Protein AF-A0A3N5HA06-F1 (afdb_monomer_lite)

Structure (mmCIF, N/CA/C/O backbone):
data_AF-A0A3N5HA06-F1
#
_entry.id   AF-A0A3N5HA06-F1
#
loop_
_atom_site.group_PDB
_atom_site.id
_atom_site.type_symbol
_atom_site.label_atom_id
_atom_site.label_alt_id
_atom_site.label_comp_id
_atom_site.label_asym_id
_atom_site.label_entity_id
_atom_site.label_seq_id
_atom_site.pdbx_PDB_ins_code
_atom_site.Cartn_x
_atom_site.Cartn_y
_atom_site.Cartn_z
_atom_site.occupancy
_atom_site.B_iso_or_equiv
_atom_site.auth_seq_id
_atom_site.auth_comp_id
_atom_site.auth_asym_id
_atom_site.auth_atom_id
_atom_site.pdbx_PDB_model_num
ATOM 1 N N . MET A 1 1 ? -9.461 -11.682 -47.575 1.00 39.72 1 MET A N 1
ATOM 2 C CA . MET A 1 1 ? -9.266 -10.833 -46.381 1.00 39.72 1 MET A CA 1
ATOM 3 C C . MET A 1 1 ? -8.394 -9.666 -46.803 1.00 39.72 1 MET A C 1
ATOM 5 O O . MET A 1 1 ? -7.354 -9.910 -47.399 1.00 39.72 1 MET A O 1
ATOM 9 N N . ALA A 1 2 ? -8.867 -8.431 -46.637 1.00 36.78 2 ALA A N 1
ATOM 10 C CA . ALA A 1 2 ? -8.126 -7.245 -47.055 1.00 36.78 2 ALA A CA 1
ATOM 11 C C . ALA A 1 2 ? -6.920 -7.053 -46.127 1.00 36.78 2 ALA A C 1
ATOM 13 O O . ALA A 1 2 ? -7.086 -6.903 -44.920 1.00 36.78 2 ALA A O 1
ATOM 14 N N . ASN A 1 3 ? -5.719 -7.107 -46.700 1.00 41.69 3 ASN A N 1
ATOM 15 C CA . ASN A 1 3 ? -4.481 -6.780 -46.010 1.00 41.69 3 ASN A CA 1
ATOM 16 C C . ASN A 1 3 ? -4.502 -5.260 -45.786 1.00 41.69 3 ASN A C 1
ATOM 18 O O . ASN A 1 3 ? -4.383 -4.503 -46.750 1.00 41.69 3 ASN A O 1
ATOM 22 N N . ILE A 1 4 ? -4.740 -4.800 -44.555 1.00 43.03 4 ILE A N 1
ATOM 23 C CA . ILE A 1 4 ? -4.497 -3.398 -44.204 1.00 43.03 4 ILE A CA 1
ATOM 24 C C . ILE A 1 4 ? -2.985 -3.207 -44.327 1.00 43.03 4 ILE A C 1
ATOM 26 O O . ILE A 1 4 ? -2.221 -3.680 -43.491 1.00 43.03 4 ILE A O 1
ATOM 30 N N . ALA A 1 5 ? -2.545 -2.588 -45.422 1.00 48.50 5 ALA A N 1
ATOM 31 C CA . ALA A 1 5 ? -1.169 -2.148 -45.560 1.00 48.50 5 ALA A CA 1
ATOM 32 C C . ALA A 1 5 ? -0.959 -1.023 -44.541 1.00 48.50 5 ALA A C 1
ATOM 34 O O . ALA A 1 5 ? -1.513 0.066 -44.699 1.00 48.50 5 ALA A O 1
ATOM 35 N N . LEU A 1 6 ? -0.216 -1.303 -43.469 1.00 52.53 6 LEU A N 1
ATOM 36 C CA . LEU A 1 6 ? 0.306 -0.257 -42.599 1.00 52.53 6 LEU A CA 1
ATOM 37 C C . LEU A 1 6 ? 1.100 0.718 -43.477 1.00 52.53 6 LEU A C 1
ATOM 39 O O . LEU A 1 6 ? 2.063 0.336 -44.138 1.00 52.53 6 LEU A O 1
ATOM 43 N N . ILE A 1 7 ? 0.653 1.972 -43.531 1.00 52.91 7 ILE A N 1
ATOM 44 C CA . ILE A 1 7 ? 1.425 3.057 -44.134 1.00 52.91 7 ILE A CA 1
ATOM 45 C C . ILE A 1 7 ? 2.438 3.475 -43.069 1.00 52.91 7 ILE A C 1
ATOM 47 O O . ILE A 1 7 ? 2.111 4.214 -42.143 1.00 52.91 7 ILE A O 1
ATOM 51 N N . GLU A 1 8 ? 3.647 2.930 -43.155 1.00 57.78 8 GLU A N 1
ATOM 52 C CA . GLU A 1 8 ? 4.733 3.215 -42.220 1.00 57.78 8 GLU A CA 1
ATOM 53 C C . GLU A 1 8 ? 5.588 4.373 -42.751 1.00 57.78 8 GLU A C 1
ATOM 55 O O . GLU A 1 8 ? 6.048 4.343 -43.891 1.00 57.78 8 GLU A O 1
ATOM 60 N N . SER A 1 9 ? 5.824 5.387 -41.914 1.00 57.84 9 SER A N 1
ATOM 61 C CA . SER A 1 9 ? 6.782 6.470 -42.180 1.00 57.84 9 SER A CA 1
ATOM 62 C C . SER A 1 9 ? 7.991 6.315 -41.252 1.00 57.84 9 SER A C 1
ATOM 64 O O . SER A 1 9 ? 8.035 6.967 -40.204 1.00 57.84 9 SER A O 1
ATOM 66 N N . PRO A 1 10 ? 8.948 5.420 -41.563 1.00 74.75 10 PRO A N 1
ATOM 67 C CA . PRO A 1 10 ? 10.135 5.252 -40.742 1.00 74.75 10 PRO A CA 1
ATOM 68 C C . PRO A 1 10 ? 11.078 6.449 -40.899 1.00 74.75 10 PRO A C 1
ATOM 70 O O . PRO A 1 10 ? 11.369 6.897 -42.010 1.00 74.75 10 PRO A O 1
ATOM 73 N N . THR A 1 11 ? 11.590 6.952 -39.777 1.00 82.31 11 THR A N 1
ATOM 74 C CA . THR A 1 11 ? 12.611 8.010 -39.763 1.00 82.31 11 THR A CA 1
ATOM 75 C C . THR A 1 11 ? 13.960 7.391 -39.435 1.00 82.31 11 THR A C 1
ATOM 77 O O . THR A 1 11 ? 14.091 6.710 -38.415 1.00 82.31 11 THR A O 1
ATOM 80 N N . TYR A 1 12 ? 14.965 7.661 -40.269 1.00 83.38 12 TYR A N 1
ATOM 81 C CA . TYR A 1 12 ? 16.325 7.153 -40.100 1.00 83.38 12 TYR A CA 1
ATOM 82 C C . TYR A 1 12 ? 17.319 8.282 -39.843 1.00 83.38 12 TYR A C 1
ATOM 84 O O . TYR A 1 12 ? 17.225 9.354 -40.441 1.00 83.38 12 TYR A O 1
ATOM 92 N N . ILE A 1 13 ? 18.314 8.010 -39.004 1.00 84.19 13 ILE A N 1
ATOM 93 C CA . ILE A 1 13 ? 19.500 8.850 -38.834 1.00 84.19 13 ILE A CA 1
ATOM 94 C C . ILE A 1 13 ? 20.762 8.019 -39.071 1.00 84.19 13 ILE A C 1
ATOM 96 O O . ILE A 1 13 ? 20.787 6.825 -38.791 1.00 84.19 13 ILE A O 1
ATOM 100 N N . SER A 1 14 ? 21.817 8.654 -39.581 1.00 86.06 14 SER A N 1
ATOM 101 C CA . SER A 1 14 ? 23.128 8.022 -39.768 1.00 86.06 14 SER A CA 1
ATOM 102 C C . SER A 1 14 ? 24.082 8.463 -38.663 1.00 86.06 14 SER A C 1
ATOM 104 O O . SER A 1 14 ? 24.243 9.666 -38.431 1.00 86.06 14 SER A O 1
ATOM 106 N N . ARG A 1 15 ? 24.744 7.509 -38.002 1.00 85.31 15 ARG A N 1
A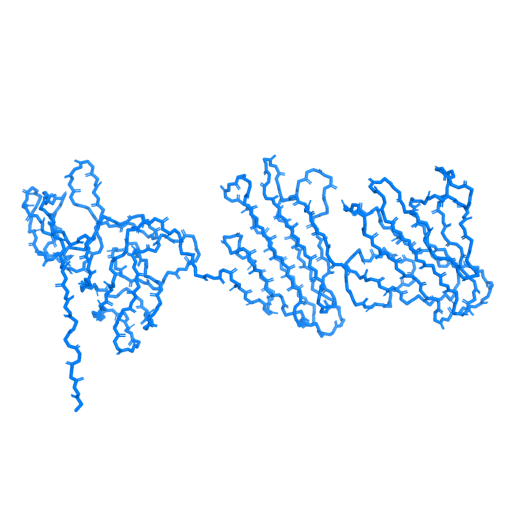TOM 107 C CA . ARG A 1 15 ? 25.773 7.763 -36.978 1.00 85.31 15 ARG A CA 1
ATOM 108 C C . ARG A 1 15 ? 26.922 6.754 -37.086 1.00 85.31 15 ARG A C 1
ATOM 110 O O . ARG A 1 15 ? 26.679 5.628 -37.496 1.00 85.31 15 ARG A O 1
ATOM 117 N N . PRO A 1 16 ? 28.167 7.134 -36.751 1.00 86.44 16 PRO A N 1
ATOM 118 C CA . PRO A 1 16 ? 29.298 6.206 -36.777 1.00 86.44 16 PRO A CA 1
ATOM 119 C C . PRO A 1 16 ? 29.140 5.099 -35.725 1.00 86.44 16 PRO A C 1
ATOM 121 O O . PRO A 1 16 ? 28.699 5.369 -34.607 1.00 86.44 16 PRO A O 1
ATOM 124 N N . ALA A 1 17 ? 29.521 3.869 -36.063 1.00 85.44 17 ALA A N 1
ATOM 125 C CA . ALA A 1 17 ? 29.574 2.750 -35.126 1.00 85.44 17 ALA A CA 1
ATOM 126 C C . ALA A 1 17 ? 30.714 2.924 -34.107 1.00 85.44 17 ALA A C 1
ATOM 128 O O . ALA A 1 17 ? 31.806 3.366 -34.460 1.00 85.44 17 ALA A O 1
ATOM 129 N N . GLY A 1 18 ? 30.468 2.576 -32.841 1.00 85.06 18 GLY A N 1
ATOM 130 C CA . GLY A 1 18 ? 31.482 2.598 -31.779 1.00 85.06 18 GLY A CA 1
ATOM 131 C C . GLY A 1 18 ? 32.370 1.350 -31.726 1.00 85.06 18 GLY A C 1
ATOM 132 O O . GLY A 1 18 ? 33.357 1.342 -30.999 1.00 85.06 18 GLY A O 1
ATOM 133 N N . SER A 1 19 ? 32.021 0.297 -32.467 1.00 87.19 19 SER A N 1
ATOM 134 C CA . SER A 1 19 ? 32.740 -0.981 -32.540 1.00 87.19 19 SER A CA 1
ATOM 135 C C . SER A 1 19 ? 32.277 -1.790 -33.765 1.00 87.19 19 SER A C 1
ATOM 137 O O . SER A 1 19 ? 31.503 -1.290 -34.581 1.00 87.19 19 SER A O 1
ATOM 139 N N . ASP A 1 20 ? 32.745 -3.035 -33.911 1.00 87.25 20 ASP A N 1
ATOM 140 C CA . ASP A 1 20 ? 32.186 -3.985 -34.882 1.00 87.25 20 ASP A CA 1
ATOM 141 C C . ASP A 1 20 ? 30.764 -4.411 -34.469 1.00 87.25 20 ASP A C 1
ATOM 143 O O . ASP A 1 20 ? 30.560 -5.070 -33.444 1.00 87.25 20 ASP A O 1
ATOM 147 N N . LEU A 1 21 ? 29.779 -4.023 -35.283 1.00 85.88 21 LEU A N 1
ATOM 148 C CA . LEU A 1 21 ? 28.358 -4.325 -35.104 1.00 85.88 21 LEU A CA 1
ATOM 149 C C . LEU A 1 21 ? 27.816 -5.227 -36.224 1.00 85.88 21 LEU A C 1
ATOM 151 O O . LEU A 1 21 ? 26.601 -5.376 -36.348 1.00 85.88 21 LEU A O 1
ATOM 155 N N . SER A 1 22 ? 28.685 -5.886 -37.000 1.00 84.62 22 SER A N 1
ATOM 156 C CA . SER A 1 22 ? 28.302 -6.776 -38.114 1.00 84.62 22 SER A CA 1
ATOM 157 C C . SER A 1 22 ? 27.318 -7.888 -37.724 1.00 84.62 22 SER A C 1
ATOM 159 O O . SER A 1 22 ? 26.572 -8.392 -38.557 1.00 84.62 22 SER A O 1
ATOM 161 N N . THR A 1 23 ? 27.275 -8.263 -36.443 1.00 86.81 23 THR A N 1
ATOM 162 C CA . THR A 1 23 ? 26.375 -9.297 -35.899 1.00 86.81 23 THR A CA 1
ATOM 163 C C . THR A 1 23 ? 25.168 -8.735 -35.139 1.00 86.81 23 THR A C 1
ATOM 165 O O . THR A 1 23 ? 24.433 -9.497 -34.506 1.00 86.81 23 THR A O 1
ATOM 168 N N . LYS A 1 24 ? 24.974 -7.409 -35.142 1.00 86.88 24 LYS A N 1
ATOM 169 C CA . LYS A 1 24 ? 24.018 -6.687 -34.280 1.00 86.88 24 LYS A CA 1
ATOM 170 C C . LYS A 1 24 ? 22.904 -5.981 -35.053 1.00 86.88 24 LYS A C 1
ATOM 172 O O . LYS A 1 24 ? 22.228 -5.111 -34.507 1.00 86.88 24 LYS A O 1
ATOM 177 N N . GLN A 1 25 ? 22.673 -6.370 -36.304 1.00 87.69 25 GLN A N 1
ATOM 178 C CA . GLN A 1 25 ? 21.529 -5.892 -37.075 1.00 87.69 25 GLN A CA 1
ATOM 179 C C . GLN A 1 25 ? 20.214 -6.230 -36.348 1.00 87.69 25 GLN A C 1
ATOM 181 O O . GLN A 1 25 ? 20.031 -7.359 -35.888 1.00 87.69 25 GLN A O 1
ATOM 186 N N . TYR A 1 26 ? 19.294 -5.265 -36.261 1.00 88.62 26 TYR A N 1
ATOM 187 C CA . TYR A 1 26 ? 18.013 -5.350 -35.541 1.00 88.62 26 TYR A CA 1
ATOM 188 C C . TYR A 1 26 ? 18.111 -5.398 -34.008 1.00 88.62 26 TYR A C 1
ATOM 190 O O . TYR A 1 26 ? 17.183 -5.853 -33.336 1.00 88.62 26 TYR A O 1
ATOM 198 N N . PHE A 1 27 ? 19.217 -4.916 -33.443 1.00 89.69 27 PHE A N 1
ATOM 199 C CA . PHE A 1 27 ? 19.359 -4.705 -32.004 1.00 89.69 27 PHE A CA 1
ATOM 200 C C . PHE A 1 27 ? 19.088 -3.238 -31.650 1.00 89.69 27 PHE A C 1
ATOM 202 O O . PHE A 1 27 ? 19.241 -2.330 -32.475 1.00 89.69 27 PHE A O 1
ATOM 209 N N . PHE A 1 28 ? 18.697 -3.011 -30.401 1.00 89.69 28 PHE A N 1
ATOM 210 C CA . PHE A 1 28 ? 18.568 -1.690 -29.812 1.00 89.69 28 PHE A CA 1
ATOM 211 C C . PHE A 1 28 ? 19.940 -1.068 -29.561 1.00 89.69 28 PHE A C 1
ATOM 213 O O . PHE A 1 28 ? 20.832 -1.693 -28.979 1.00 89.69 28 PHE A O 1
ATOM 220 N N . MET A 1 29 ? 20.080 0.183 -29.989 1.00 88.56 29 MET A N 1
ATOM 221 C CA . MET A 1 29 ? 21.306 0.958 -29.844 1.00 88.56 29 MET A CA 1
ATOM 222 C C . MET A 1 29 ? 21.084 2.169 -28.947 1.00 88.56 29 MET A C 1
ATOM 224 O O . MET A 1 29 ? 20.008 2.774 -28.934 1.00 88.56 29 MET A O 1
ATOM 228 N N . ASP A 1 30 ? 22.143 2.557 -28.255 1.00 89.00 30 ASP A N 1
ATOM 229 C CA . ASP A 1 30 ? 22.293 3.846 -27.599 1.00 89.00 30 ASP A CA 1
ATOM 230 C C . ASP A 1 30 ? 23.320 4.707 -28.361 1.00 89.00 30 ASP A C 1
ATOM 232 O O . ASP A 1 30 ? 24.025 4.234 -29.261 1.00 89.00 30 ASP A O 1
ATOM 236 N N . ILE A 1 31 ? 23.379 5.998 -28.039 1.00 86.69 31 ILE A N 1
ATOM 237 C CA . ILE A 1 31 ? 24.363 6.934 -28.581 1.00 86.69 31 ILE A CA 1
ATOM 238 C C . ILE A 1 31 ? 25.265 7.403 -27.442 1.00 86.69 31 ILE A C 1
ATOM 240 O O . ILE A 1 31 ? 24.931 8.318 -26.691 1.00 86.69 31 ILE A O 1
ATOM 244 N N . THR A 1 32 ? 26.458 6.819 -27.354 1.00 84.69 32 THR A N 1
ATOM 245 C CA . THR A 1 32 ? 27.487 7.216 -26.385 1.00 84.69 32 THR A CA 1
ATOM 246 C C . THR A 1 32 ? 28.602 7.976 -27.095 1.00 84.69 32 THR A C 1
ATOM 248 O O . THR A 1 32 ? 29.138 7.516 -28.102 1.00 84.69 32 THR A O 1
ATOM 251 N N . SER A 1 33 ? 28.956 9.165 -26.599 1.00 84.12 33 SER A N 1
ATOM 252 C CA . SER A 1 33 ? 30.012 10.010 -27.192 1.00 84.12 33 SER A CA 1
ATOM 253 C C . SER A 1 33 ? 29.832 10.272 -28.699 1.00 84.12 33 SER A C 1
ATOM 255 O O . SER A 1 33 ? 30.800 10.450 -29.434 1.00 84.12 33 SER A O 1
ATOM 257 N N . GLY A 1 34 ? 28.582 10.286 -29.175 1.00 81.81 34 GLY A N 1
ATOM 258 C CA . GLY A 1 34 ? 28.240 10.519 -30.579 1.00 81.81 34 GLY A CA 1
ATOM 259 C C . GLY A 1 34 ? 28.363 9.305 -31.511 1.00 81.81 34 GLY A C 1
ATOM 260 O O . GLY A 1 34 ? 28.099 9.475 -32.705 1.00 81.81 34 GLY A O 1
ATOM 261 N N . LYS A 1 35 ? 28.710 8.118 -30.990 1.00 87.44 35 LYS A N 1
ATOM 262 C CA . LYS A 1 35 ? 28.792 6.846 -31.728 1.00 87.44 35 LYS A CA 1
ATOM 263 C C . LYS A 1 35 ? 27.688 5.869 -31.300 1.00 87.44 35 LYS A C 1
ATOM 265 O O . LYS A 1 35 ? 27.169 5.980 -30.191 1.00 87.44 35 LYS A O 1
ATOM 270 N N . LEU A 1 36 ? 27.340 4.924 -32.174 1.00 86.38 36 LEU A N 1
ATOM 271 C CA . LEU A 1 36 ? 26.376 3.856 -31.893 1.00 86.38 36 LEU A CA 1
ATOM 272 C C . LEU A 1 36 ? 27.005 2.785 -30.997 1.00 86.38 36 LEU A C 1
ATOM 274 O O . LEU A 1 36 ? 28.061 2.240 -31.325 1.00 86.38 36 LEU A O 1
ATOM 278 N N . THR A 1 37 ? 26.336 2.468 -29.895 1.00 89.81 37 THR A N 1
ATOM 279 C CA . THR A 1 37 ? 26.710 1.420 -28.937 1.00 89.81 37 THR A CA 1
ATOM 280 C C . THR A 1 37 ? 25.491 0.555 -28.618 1.00 89.81 37 THR A C 1
ATOM 282 O O . THR A 1 37 ? 24.359 0.963 -28.861 1.00 89.81 37 THR A O 1
ATOM 285 N N . LEU A 1 38 ? 25.690 -0.661 -28.100 1.00 87.56 38 LEU A N 1
ATOM 286 C CA . LEU A 1 38 ? 24.565 -1.505 -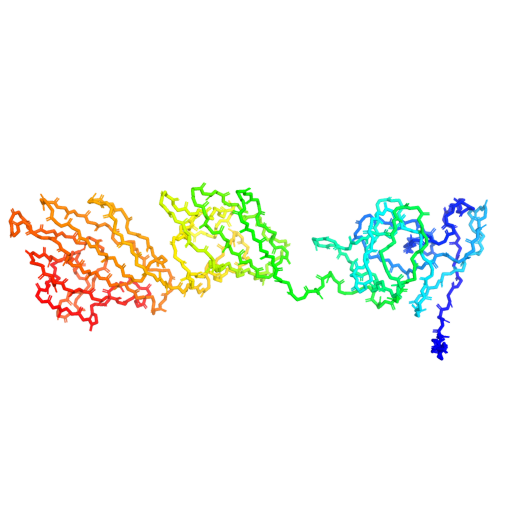27.682 1.00 87.56 38 LEU A CA 1
ATOM 287 C C . LEU A 1 38 ? 23.842 -0.879 -26.487 1.00 87.56 38 LEU A C 1
ATOM 289 O O . LEU A 1 38 ? 24.487 -0.424 -25.542 1.00 87.56 38 LEU A O 1
ATOM 293 N N . ALA A 1 39 ? 22.510 -0.902 -26.520 1.00 86.62 39 ALA A N 1
ATOM 294 C CA . ALA A 1 39 ? 21.708 -0.499 -25.374 1.00 86.62 39 ALA A CA 1
ATOM 295 C C . ALA A 1 39 ? 21.884 -1.475 -24.200 1.00 86.62 39 ALA A C 1
ATOM 297 O O . ALA A 1 39 ? 22.005 -2.687 -24.394 1.00 86.62 39 ALA A O 1
ATOM 298 N N . GLY A 1 40 ? 21.877 -0.937 -22.980 1.00 82.69 40 GLY A N 1
ATOM 299 C CA . GLY A 1 40 ? 21.893 -1.727 -21.754 1.00 82.69 40 GLY A CA 1
ATOM 300 C C . GLY A 1 40 ? 20.509 -2.266 -21.391 1.00 82.69 40 GLY A C 1
ATOM 301 O O . GLY A 1 40 ? 19.494 -1.905 -21.988 1.00 82.69 40 GLY A O 1
ATOM 302 N N . SER A 1 41 ? 20.454 -3.112 -20.362 1.00 81.81 41 SER A N 1
ATOM 303 C CA . SER A 1 41 ? 19.189 -3.667 -19.870 1.00 81.81 41 SER A CA 1
ATOM 304 C C . SER A 1 41 ? 18.287 -2.570 -19.310 1.00 81.81 41 SER A C 1
ATOM 306 O O . SER A 1 41 ? 18.665 -1.878 -18.368 1.00 81.81 41 SER A O 1
ATOM 308 N N . GLY A 1 42 ? 17.086 -2.435 -19.869 1.00 73.75 42 GLY A N 1
ATOM 309 C CA . GLY A 1 42 ? 16.058 -1.503 -19.413 1.00 73.75 42 GLY A CA 1
ATOM 310 C C . GLY A 1 42 ? 16.447 -0.027 -19.491 1.00 73.75 42 GLY A C 1
ATOM 311 O O . GLY A 1 42 ? 15.779 0.781 -18.851 1.00 73.75 42 GLY A O 1
ATOM 312 N N . THR A 1 43 ? 17.506 0.333 -20.226 1.00 81.94 43 THR A N 1
ATOM 313 C CA . THR A 1 43 ? 17.972 1.719 -20.379 1.00 81.94 43 THR A CA 1
ATOM 314 C C . THR A 1 43 ? 17.184 2.460 -21.455 1.00 81.94 43 THR A C 1
ATOM 316 O O . THR A 1 43 ? 16.410 1.875 -22.211 1.00 81.94 43 THR A O 1
ATOM 319 N N . ARG A 1 44 ? 17.403 3.775 -21.562 1.00 79.06 44 ARG A N 1
ATOM 320 C CA . ARG A 1 44 ? 16.945 4.523 -22.738 1.00 79.06 44 ARG A CA 1
ATOM 321 C C . ARG A 1 44 ? 17.616 3.964 -23.993 1.00 79.06 44 ARG A C 1
ATOM 323 O O . ARG A 1 44 ? 18.760 3.516 -23.946 1.00 79.06 44 ARG A O 1
ATOM 330 N N . VAL A 1 45 ? 16.877 3.999 -25.094 1.00 84.88 45 VAL A N 1
ATOM 331 C CA . VAL A 1 45 ? 17.298 3.486 -26.397 1.00 84.88 45 VAL A CA 1
ATOM 332 C C . VAL A 1 45 ? 17.143 4.608 -27.408 1.00 84.88 45 VAL A C 1
ATOM 334 O O . VAL A 1 45 ? 16.096 5.247 -27.474 1.00 84.88 45 VAL A O 1
ATOM 337 N N . ALA A 1 46 ? 18.181 4.846 -28.204 1.00 84.25 46 ALA A N 1
ATOM 338 C CA . ALA A 1 46 ? 18.157 5.863 -29.247 1.00 84.25 46 ALA A CA 1
ATOM 339 C C . ALA A 1 46 ? 17.410 5.387 -30.504 1.00 84.25 46 ALA A C 1
ATOM 341 O O . ALA A 1 46 ? 16.816 6.201 -31.207 1.00 84.25 46 ALA A O 1
ATOM 342 N N . GLY A 1 47 ? 17.437 4.083 -30.794 1.00 86.00 47 GLY A N 1
ATOM 343 C CA . GLY A 1 47 ? 16.721 3.482 -31.918 1.00 86.00 47 GLY A CA 1
ATOM 344 C C . GLY A 1 47 ? 17.144 2.041 -32.206 1.00 86.00 47 GLY A C 1
ATOM 345 O O . GLY A 1 47 ? 17.784 1.389 -31.379 1.00 86.00 47 GLY A O 1
ATOM 346 N N . VAL A 1 48 ? 16.806 1.553 -33.400 1.00 89.31 48 VAL A N 1
ATOM 347 C CA . VAL A 1 48 ? 17.116 0.190 -33.870 1.00 89.31 48 VAL A CA 1
ATOM 348 C C . VAL A 1 48 ? 18.089 0.232 -35.044 1.00 89.31 48 VAL A C 1
ATOM 350 O O . VAL A 1 48 ? 17.873 0.979 -36.000 1.00 89.31 48 VAL A O 1
ATOM 353 N N . LEU A 1 49 ? 19.152 -0.575 -34.989 1.00 89.12 49 LEU A N 1
ATOM 354 C CA . LEU A 1 49 ? 20.133 -0.673 -36.073 1.00 89.12 49 LEU A CA 1
ATOM 355 C C . LEU A 1 49 ? 19.556 -1.436 -37.272 1.00 89.12 49 LEU A C 1
ATOM 357 O O . LEU A 1 49 ? 19.070 -2.557 -37.119 1.00 89.12 49 LEU A O 1
ATOM 361 N N . CYS A 1 50 ? 19.624 -0.842 -38.462 1.00 85.88 50 CYS A N 1
ATOM 362 C CA . CYS A 1 50 ? 19.075 -1.423 -39.693 1.00 85.88 50 CYS A CA 1
ATOM 363 C C . CYS A 1 50 ? 20.132 -2.087 -40.586 1.00 85.88 50 CYS A C 1
ATOM 365 O O . CYS A 1 50 ? 19.781 -2.926 -41.417 1.00 85.88 50 CYS A O 1
ATOM 367 N N . ASP A 1 51 ? 21.404 -1.742 -40.414 1.00 86.81 51 ASP A N 1
ATOM 368 C CA . ASP A 1 51 ? 22.542 -2.227 -41.194 1.00 86.81 51 ASP A CA 1
ATOM 369 C C . ASP A 1 51 ? 23.568 -2.986 -40.330 1.00 86.81 51 ASP A C 1
ATOM 371 O O . ASP A 1 51 ? 23.327 -3.293 -39.161 1.00 86.81 51 ASP A O 1
ATOM 375 N N . ASP A 1 52 ? 24.691 -3.357 -40.942 1.00 86.88 52 ASP A N 1
ATOM 376 C CA . ASP A 1 52 ? 25.737 -4.222 -40.398 1.00 86.88 52 ASP A CA 1
ATOM 377 C C . ASP A 1 52 ? 27.142 -3.577 -40.491 1.00 86.88 52 ASP A C 1
ATOM 379 O O . ASP A 1 52 ? 28.039 -4.093 -41.167 1.00 86.88 52 ASP A O 1
ATOM 383 N N . PRO A 1 53 ? 27.395 -2.439 -39.810 1.00 85.88 53 PRO A N 1
ATOM 384 C CA . PRO A 1 53 ? 28.700 -1.793 -39.852 1.00 85.88 53 PRO A CA 1
ATOM 385 C C . PRO A 1 53 ? 29.772 -2.688 -39.209 1.00 85.88 53 PRO A C 1
ATOM 387 O O . PRO A 1 53 ? 29.833 -2.865 -37.994 1.00 85.88 53 PRO A O 1
ATOM 390 N N . ALA A 1 54 ? 30.646 -3.239 -40.053 1.00 85.00 54 ALA A N 1
ATOM 391 C CA . ALA A 1 54 ? 31.645 -4.245 -39.677 1.00 85.00 54 ALA A CA 1
ATOM 392 C C . ALA A 1 54 ? 32.933 -3.692 -39.027 1.00 85.00 54 ALA A C 1
ATOM 394 O O . ALA A 1 54 ? 33.940 -4.393 -38.957 1.00 85.00 54 ALA A O 1
ATOM 395 N N . ALA A 1 55 ? 32.954 -2.416 -38.631 1.00 82.06 55 ALA A N 1
ATOM 396 C CA . ALA A 1 55 ? 34.085 -1.783 -37.952 1.00 82.06 55 ALA A CA 1
ATOM 397 C C . ALA A 1 55 ? 33.664 -0.461 -37.293 1.00 82.06 55 ALA A C 1
ATOM 399 O O . ALA A 1 55 ? 32.677 0.153 -37.704 1.00 82.06 55 ALA A O 1
ATOM 400 N N . GLU A 1 56 ? 34.469 0.008 -36.337 1.00 82.88 56 GLU A N 1
ATOM 401 C CA . GLU A 1 56 ? 34.346 1.354 -35.770 1.00 82.88 56 GLU A CA 1
ATOM 402 C C . GLU A 1 56 ? 34.390 2.432 -36.872 1.00 82.88 56 GLU A C 1
ATOM 404 O O . GLU A 1 56 ? 35.023 2.259 -37.917 1.00 82.88 56 GLU A O 1
ATOM 409 N N . ASP A 1 57 ? 33.678 3.537 -36.648 1.00 84.38 57 ASP A N 1
ATOM 410 C CA . ASP A 1 57 ? 33.580 4.709 -37.531 1.00 84.38 57 ASP A CA 1
ATOM 411 C C . ASP A 1 57 ? 32.941 4.460 -38.906 1.00 84.38 57 ASP A C 1
ATOM 413 O O . ASP A 1 57 ? 32.766 5.392 -39.697 1.00 84.38 57 ASP A O 1
ATOM 417 N N . ARG A 1 58 ? 32.487 3.232 -39.180 1.00 82.94 58 ARG A N 1
ATOM 418 C CA . ARG A 1 58 ? 31.579 2.962 -40.299 1.00 82.94 58 ARG A CA 1
ATOM 419 C C . ARG A 1 58 ? 30.227 3.635 -40.031 1.00 82.94 58 ARG A C 1
ATOM 421 O O . ARG A 1 58 ? 29.753 3.599 -38.894 1.00 82.94 58 ARG A O 1
ATOM 428 N N . PRO A 1 59 ? 29.585 4.237 -41.047 1.00 83.06 59 PRO A N 1
ATOM 429 C CA . PRO A 1 59 ? 28.232 4.751 -40.889 1.00 83.06 59 PRO A CA 1
ATOM 430 C C . PRO A 1 59 ? 27.275 3.588 -40.602 1.00 83.06 59 PRO A C 1
ATOM 432 O O . PRO A 1 59 ? 27.295 2.598 -41.326 1.00 83.06 59 PRO A O 1
ATOM 435 N N . GLY A 1 60 ? 26.482 3.727 -39.540 1.00 84.50 60 GLY A N 1
ATOM 436 C CA . GLY A 1 60 ? 25.365 2.859 -39.191 1.00 84.50 60 GLY A CA 1
ATOM 437 C C . GLY A 1 60 ? 24.035 3.605 -39.324 1.00 84.50 60 GLY A C 1
ATOM 438 O O . GLY A 1 60 ? 23.922 4.775 -38.931 1.00 84.50 60 GLY A O 1
ATOM 439 N N . GLN A 1 61 ? 23.027 2.936 -39.871 1.00 86.38 61 GLN A N 1
ATOM 440 C CA . GLN A 1 61 ? 21.678 3.450 -40.064 1.00 86.38 61 GLN A CA 1
ATOM 441 C C . GLN A 1 61 ? 20.791 3.074 -38.875 1.00 86.38 61 GLN A C 1
ATOM 443 O O . GLN A 1 61 ? 20.477 1.906 -38.642 1.00 86.38 61 GLN A O 1
ATOM 448 N N . LEU A 1 62 ? 20.338 4.089 -38.143 1.00 87.12 62 LEU A N 1
ATOM 449 C CA . LEU A 1 62 ? 19.494 3.944 -36.964 1.00 87.12 62 LEU A CA 1
ATOM 450 C C . LEU A 1 62 ? 18.060 4.387 -37.272 1.00 87.12 62 LEU A C 1
ATOM 452 O O . LEU A 1 62 ? 17.835 5.539 -37.644 1.00 87.12 62 LEU A O 1
ATOM 456 N N . GLN A 1 63 ? 17.087 3.497 -37.086 1.00 87.00 63 GLN A N 1
ATOM 457 C CA . GLN A 1 63 ? 15.664 3.835 -37.142 1.00 87.00 63 GLN A CA 1
ATOM 458 C C . GLN A 1 63 ? 15.204 4.389 -35.792 1.00 87.00 63 GLN A C 1
ATOM 460 O O . GLN A 1 63 ? 15.359 3.726 -34.768 1.00 87.00 63 GLN A O 1
ATOM 465 N N . ILE A 1 64 ? 14.620 5.589 -35.799 1.00 83.31 64 ILE A N 1
ATOM 466 C CA . ILE A 1 64 ? 14.227 6.325 -34.583 1.00 83.31 64 ILE A CA 1
ATOM 467 C C . ILE A 1 64 ? 12.714 6.539 -34.449 1.00 83.31 64 ILE A C 1
ATOM 469 O O . ILE A 1 64 ? 12.247 7.009 -33.417 1.00 83.31 64 ILE A O 1
ATOM 473 N N . ALA A 1 65 ? 11.939 6.227 -35.490 1.00 80.56 65 ALA A N 1
ATOM 474 C CA . ALA A 1 65 ? 10.483 6.340 -35.476 1.00 80.56 65 ALA A CA 1
ATOM 475 C C . ALA A 1 65 ? 9.833 5.320 -36.420 1.00 80.56 65 ALA A C 1
ATOM 477 O O . ALA A 1 65 ? 10.474 4.813 -37.347 1.00 80.56 65 ALA A O 1
ATOM 478 N N . GLY A 1 66 ? 8.544 5.062 -36.198 1.00 81.88 66 GLY A N 1
ATOM 479 C CA . GLY A 1 66 ? 7.759 4.095 -36.964 1.00 81.88 66 GLY A CA 1
ATOM 480 C C . GLY A 1 66 ? 7.875 2.676 -36.409 1.00 81.88 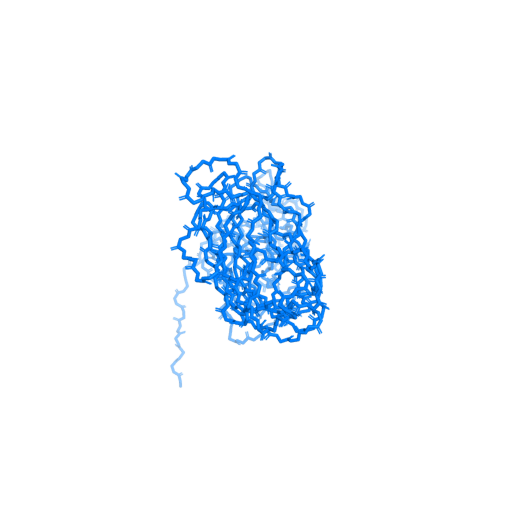66 GLY A C 1
ATOM 481 O O . GLY A 1 66 ? 8.318 2.473 -35.281 1.00 81.88 66 GLY A O 1
ATOM 482 N N . VAL A 1 67 ? 7.450 1.690 -37.195 1.00 85.19 67 VAL A N 1
ATOM 483 C CA . VAL A 1 67 ? 7.541 0.276 -36.820 1.00 85.19 67 VAL A CA 1
ATOM 484 C C . VAL A 1 67 ? 8.919 -0.246 -37.216 1.00 85.19 67 VAL A C 1
ATOM 486 O O . VAL A 1 67 ? 9.307 -0.179 -38.379 1.00 85.19 67 VAL A O 1
ATOM 489 N N . ALA A 1 68 ? 9.686 -0.720 -36.240 1.00 86.69 68 ALA A N 1
ATOM 490 C CA . ALA A 1 68 ? 11.012 -1.283 -36.438 1.00 86.69 68 ALA A CA 1
ATOM 491 C C . ALA A 1 68 ? 10.990 -2.800 -36.249 1.00 86.69 68 ALA A C 1
ATOM 493 O O . ALA A 1 68 ? 10.269 -3.336 -35.403 1.00 86.69 68 ALA A O 1
ATOM 494 N N . LYS A 1 69 ? 11.821 -3.494 -37.026 1.00 88.31 69 LYS A N 1
ATOM 495 C CA . LYS A 1 69 ? 12.079 -4.923 -36.857 1.00 88.31 69 LYS A CA 1
ATOM 496 C C . LYS A 1 69 ? 13.177 -5.101 -35.813 1.00 88.31 69 LYS A C 1
ATOM 498 O O . LYS A 1 69 ? 14.274 -4.590 -36.007 1.00 88.31 69 LYS A O 1
ATOM 503 N N . VAL A 1 70 ? 12.896 -5.828 -34.735 1.00 89.25 70 VAL A N 1
ATOM 504 C CA . VAL A 1 70 ? 13.843 -6.061 -33.633 1.00 89.25 70 VAL A CA 1
ATOM 505 C C . VAL A 1 70 ? 13.991 -7.545 -33.335 1.00 89.25 70 VAL A C 1
ATOM 507 O O . VAL A 1 70 ? 13.038 -8.311 -33.483 1.00 89.25 70 VAL A O 1
ATOM 510 N N . LEU A 1 71 ? 15.184 -7.964 -32.916 1.00 91.38 71 LEU A N 1
ATOM 511 C CA . LEU A 1 71 ? 15.422 -9.333 -32.466 1.00 91.38 71 LEU A CA 1
ATOM 512 C C . LEU A 1 71 ? 14.937 -9.506 -31.023 1.00 91.38 71 LEU A C 1
ATOM 514 O O . LEU A 1 71 ? 15.373 -8.773 -30.136 1.00 91.38 71 LEU A O 1
ATOM 518 N N . ALA A 1 72 ? 14.080 -10.492 -30.772 1.00 88.56 72 ALA A N 1
ATOM 519 C CA . ALA A 1 72 ? 13.590 -10.804 -29.438 1.00 88.56 72 ALA A CA 1
ATOM 520 C C . ALA A 1 72 ? 14.650 -11.561 -28.610 1.00 88.56 72 ALA A C 1
ATOM 522 O O . ALA A 1 72 ? 15.219 -12.562 -29.046 1.00 88.56 72 ALA A O 1
ATOM 523 N N . GLY A 1 73 ? 14.932 -11.081 -27.401 1.00 86.75 73 GLY A N 1
ATOM 524 C CA . GLY A 1 73 ? 15.729 -11.747 -26.369 1.00 86.75 73 GLY A CA 1
ATOM 525 C C . GLY A 1 73 ? 14.895 -12.648 -25.456 1.00 86.75 73 GLY A C 1
ATOM 526 O O . GLY A 1 73 ? 15.429 -13.584 -24.864 1.00 86.75 73 GLY A O 1
ATOM 527 N N . GLY A 1 74 ? 13.578 -12.444 -25.411 1.00 85.19 74 GLY A N 1
ATOM 528 C CA . GLY A 1 74 ? 12.622 -13.221 -24.620 1.00 85.19 74 GLY A CA 1
ATOM 529 C C . GLY A 1 74 ? 11.253 -13.287 -25.293 1.00 85.19 74 GLY A C 1
ATOM 530 O O . GLY A 1 74 ? 11.093 -12.832 -26.422 1.00 85.19 74 GLY A O 1
ATOM 531 N N . THR A 1 75 ? 10.262 -13.852 -24.606 1.00 82.00 75 THR A N 1
ATOM 532 C CA . THR A 1 75 ? 8.887 -13.917 -25.119 1.00 82.00 75 THR A CA 1
ATOM 533 C C . THR A 1 75 ? 8.225 -12.539 -25.066 1.00 82.00 75 THR A C 1
ATOM 535 O O . THR A 1 75 ? 8.204 -11.909 -24.010 1.00 82.00 75 THR A O 1
ATOM 538 N N . ILE A 1 76 ? 7.657 -12.083 -26.185 1.00 80.75 76 ILE A N 1
ATOM 539 C CA . ILE A 1 76 ? 6.940 -10.803 -26.295 1.00 80.75 76 ILE A CA 1
ATOM 540 C C . ILE A 1 76 ? 5.557 -11.063 -26.889 1.00 80.75 76 ILE A C 1
ATOM 542 O O . ILE A 1 76 ? 5.435 -11.624 -27.977 1.00 80.75 76 ILE A O 1
ATOM 546 N N . THR A 1 77 ? 4.499 -10.643 -26.202 1.00 81.50 77 THR A N 1
ATOM 547 C CA . THR A 1 77 ? 3.125 -10.745 -26.712 1.00 81.50 77 THR A CA 1
ATOM 548 C C . THR A 1 77 ? 2.739 -9.505 -27.517 1.00 81.50 77 THR A C 1
ATOM 550 O O . THR A 1 77 ? 3.248 -8.408 -27.280 1.00 81.50 77 THR A O 1
ATOM 553 N N . SER A 1 78 ? 1.809 -9.658 -28.461 1.00 76.94 78 SER A N 1
ATOM 554 C CA . SER A 1 78 ? 1.206 -8.522 -29.169 1.00 76.94 78 SER A CA 1
ATOM 555 C C . SER A 1 78 ? 0.628 -7.502 -28.177 1.00 76.94 78 SER A C 1
ATOM 557 O O . SER A 1 78 ? 0.007 -7.884 -27.185 1.00 76.94 78 SER A O 1
ATOM 559 N N . GLY A 1 79 ? 0.868 -6.213 -28.412 1.00 74.06 79 GLY A N 1
ATOM 560 C CA . GLY A 1 79 ? 0.453 -5.113 -27.539 1.00 74.06 79 GLY A CA 1
ATOM 561 C C . GLY A 1 79 ? 1.319 -4.888 -26.293 1.00 74.06 79 GLY A C 1
ATOM 562 O O . GLY A 1 79 ? 1.109 -3.892 -25.605 1.00 74.06 79 GLY A O 1
ATOM 563 N N . ALA A 1 80 ? 2.298 -5.752 -25.993 1.00 76.19 80 ALA A N 1
ATOM 564 C CA . ALA A 1 80 ? 3.180 -5.554 -24.843 1.00 76.19 80 ALA A CA 1
ATOM 565 C C . ALA A 1 80 ? 4.139 -4.372 -25.051 1.00 76.19 80 ALA A C 1
ATOM 567 O O . ALA A 1 80 ? 4.637 -4.147 -26.160 1.00 76.19 80 ALA A O 1
ATOM 568 N N . GLY A 1 81 ? 4.441 -3.661 -23.961 1.00 82.50 81 GLY A N 1
ATOM 569 C CA . GLY A 1 81 ? 5.560 -2.725 -23.916 1.00 82.50 81 GLY A CA 1
ATOM 570 C C . GLY A 1 81 ? 6.882 -3.474 -24.082 1.00 82.50 81 GLY A C 1
ATOM 571 O O . GLY A 1 81 ? 7.055 -4.565 -23.540 1.00 82.50 81 GLY A O 1
ATOM 572 N N . VAL A 1 82 ? 7.808 -2.902 -24.844 1.00 84.88 82 VAL A N 1
ATOM 573 C CA . VAL A 1 82 ? 9.094 -3.522 -25.185 1.00 84.88 82 VAL A CA 1
ATOM 574 C C . VAL A 1 82 ? 10.239 -2.731 -24.564 1.00 84.88 82 VAL A C 1
ATOM 576 O O . VAL A 1 82 ? 10.277 -1.507 -24.680 1.00 84.88 82 VAL A O 1
ATOM 579 N N . ALA A 1 83 ? 11.179 -3.434 -23.937 1.00 87.69 83 ALA A N 1
ATOM 580 C CA . ALA A 1 83 ? 12.421 -2.895 -23.388 1.00 87.69 83 ALA A CA 1
ATOM 581 C C . ALA A 1 83 ? 13.646 -3.594 -24.008 1.00 87.69 83 ALA A C 1
ATOM 583 O O . ALA A 1 83 ? 13.512 -4.629 -24.667 1.00 87.69 83 ALA A O 1
ATOM 584 N N . SER A 1 84 ? 14.841 -3.034 -23.801 1.00 90.06 84 SER A N 1
ATOM 585 C CA . SER A 1 84 ? 16.113 -3.681 -24.147 1.00 90.06 84 SER A CA 1
ATOM 586 C C . SER A 1 84 ? 16.597 -4.615 -23.033 1.00 90.06 84 SER A C 1
ATOM 588 O O . SER A 1 84 ? 16.446 -4.309 -21.852 1.00 90.06 84 SER A O 1
ATOM 590 N N . ASP A 1 85 ? 17.214 -5.741 -23.390 1.00 86.69 85 ASP A N 1
ATOM 591 C CA . ASP A 1 85 ? 17.992 -6.577 -22.468 1.00 86.69 85 ASP A CA 1
ATOM 592 C C . ASP A 1 85 ? 19.479 -6.167 -22.434 1.00 86.69 85 ASP A C 1
ATOM 594 O O . ASP A 1 85 ? 19.910 -5.252 -23.135 1.00 86.69 85 ASP A O 1
ATOM 598 N N . ALA A 1 86 ? 20.290 -6.853 -21.621 1.00 83.75 86 ALA A N 1
ATOM 599 C CA . ALA A 1 86 ? 21.727 -6.576 -21.494 1.00 83.75 86 ALA A CA 1
ATOM 600 C C . ALA A 1 86 ? 22.538 -6.813 -22.785 1.00 83.75 86 ALA A C 1
ATOM 602 O O . ALA A 1 86 ? 23.693 -6.397 -22.868 1.00 83.75 8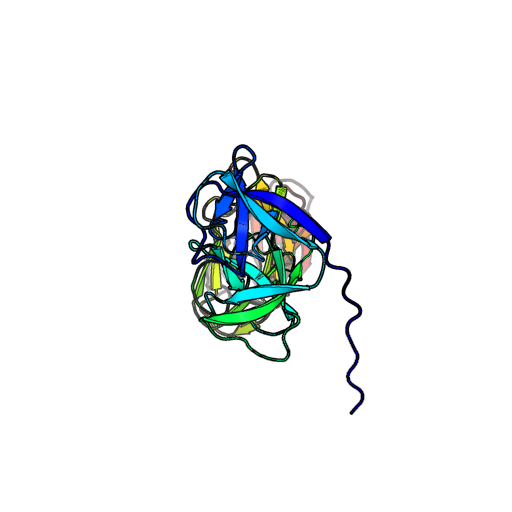6 ALA A O 1
ATOM 603 N N . ALA A 1 87 ? 21.964 -7.499 -23.774 1.00 84.38 87 ALA A N 1
ATOM 604 C CA . ALA A 1 87 ? 22.574 -7.738 -25.073 1.00 84.38 87 ALA A CA 1
ATOM 605 C C . ALA A 1 87 ? 22.036 -6.794 -26.161 1.00 84.38 87 ALA A C 1
ATOM 607 O O . ALA A 1 87 ? 22.463 -6.932 -27.307 1.00 84.38 87 ALA A O 1
ATOM 608 N N . GLY A 1 88 ? 21.124 -5.871 -25.829 1.00 84.38 88 GLY A N 1
ATOM 609 C CA . GLY A 1 88 ? 20.455 -4.973 -26.769 1.00 84.38 88 GLY A CA 1
ATOM 610 C C . GLY A 1 88 ? 19.310 -5.626 -27.552 1.00 84.38 88 GLY A C 1
ATOM 611 O O . GLY A 1 88 ? 18.910 -5.103 -28.589 1.00 84.38 88 GLY A O 1
ATOM 612 N N . LYS A 1 89 ? 18.784 -6.775 -27.120 1.00 90.31 89 LYS A N 1
ATOM 613 C CA . LYS A 1 89 ? 17.622 -7.426 -27.746 1.00 90.31 89 LYS A CA 1
ATOM 614 C C . LYS A 1 89 ? 16.319 -6.960 -27.110 1.00 90.31 89 LYS A C 1
ATOM 616 O O . LYS A 1 89 ? 16.304 -6.438 -26.000 1.00 90.31 89 LYS A O 1
ATOM 621 N N . ALA A 1 90 ? 15.213 -7.186 -27.807 1.00 87.62 90 ALA A N 1
ATOM 622 C CA . ALA A 1 90 ? 13.883 -6.848 -27.334 1.00 87.62 90 ALA A CA 1
ATOM 623 C C . ALA A 1 90 ? 13.346 -7.869 -26.330 1.00 87.62 90 ALA A C 1
ATOM 625 O O . ALA A 1 90 ? 13.309 -9.067 -26.596 1.00 87.62 90 ALA A O 1
ATOM 626 N N . VAL A 1 91 ? 12.870 -7.397 -25.189 1.00 89.19 91 VAL A N 1
ATOM 627 C CA . VAL A 1 91 ? 12.166 -8.201 -24.186 1.00 89.19 91 VAL A CA 1
ATOM 628 C C . VAL A 1 91 ? 10.873 -7.498 -23.793 1.00 89.19 91 VAL A C 1
ATOM 630 O O . VAL A 1 91 ? 10.737 -6.288 -23.988 1.00 89.19 91 VAL A O 1
ATOM 633 N N . ALA A 1 92 ? 9.910 -8.244 -23.250 1.00 83.81 92 ALA A N 1
ATOM 634 C CA . ALA A 1 92 ? 8.747 -7.626 -22.625 1.00 83.81 92 ALA A CA 1
ATOM 635 C C . ALA A 1 92 ? 9.225 -6.715 -21.485 1.00 83.81 92 ALA A C 1
ATOM 637 O O . ALA A 1 92 ? 10.056 -7.116 -20.669 1.00 83.81 92 ALA A O 1
ATOM 638 N N . ALA A 1 93 ? 8.743 -5.477 -21.460 1.00 78.69 93 ALA A N 1
ATOM 639 C CA . ALA A 1 93 ? 9.114 -4.524 -20.431 1.00 78.69 93 ALA A CA 1
ATOM 640 C C . ALA A 1 93 ? 8.560 -4.970 -19.072 1.00 78.69 93 ALA A C 1
ATOM 642 O O . ALA A 1 93 ? 7.386 -5.313 -18.946 1.00 78.69 93 ALA A O 1
ATOM 643 N N . THR A 1 94 ? 9.413 -4.938 -18.052 1.00 70.94 94 THR A N 1
ATOM 644 C CA . THR A 1 94 ? 9.070 -5.281 -16.668 1.00 70.94 94 THR A CA 1
ATOM 645 C C . THR A 1 94 ? 9.707 -4.274 -15.717 1.00 70.94 94 THR A C 1
ATOM 647 O O . THR A 1 94 ? 10.819 -3.807 -15.972 1.00 70.94 94 THR A O 1
ATOM 650 N N . GLY A 1 95 ? 9.057 -3.984 -14.589 1.00 66.44 95 GLY A N 1
ATOM 651 C CA . GLY A 1 95 ? 9.628 -3.130 -13.544 1.00 66.44 95 GLY A CA 1
ATOM 652 C C . GLY A 1 95 ? 9.874 -1.689 -14.006 1.00 66.44 95 GLY A C 1
ATOM 653 O O . GLY A 1 95 ? 9.036 -1.099 -14.677 1.00 66.44 95 GLY A O 1
ATOM 654 N N . SER A 1 96 ? 11.029 -1.125 -13.649 1.00 60.81 96 SER A N 1
ATOM 655 C CA . SER A 1 96 ? 11.426 0.259 -13.956 1.00 60.81 96 SER A CA 1
ATOM 656 C C . SER A 1 96 ? 12.067 0.449 -15.340 1.00 60.81 96 SER A C 1
ATOM 658 O O . SER A 1 96 ? 12.653 1.498 -15.609 1.00 60.81 96 SER A O 1
ATOM 660 N N . ALA A 1 97 ? 11.990 -0.552 -16.222 1.00 69.50 97 ALA A N 1
ATOM 661 C CA . ALA A 1 97 ? 12.586 -0.473 -17.549 1.00 69.50 97 ALA A CA 1
ATOM 662 C C . ALA A 1 97 ? 11.956 0.650 -18.394 1.00 69.50 97 ALA A C 1
ATOM 664 O O . ALA A 1 97 ? 10.736 0.854 -18.398 1.00 69.50 97 ALA A O 1
ATOM 665 N N . PHE A 1 98 ? 12.788 1.358 -19.162 1.00 73.62 98 PHE A N 1
ATOM 666 C CA . PHE A 1 98 ? 12.295 2.292 -20.172 1.00 73.62 98 PHE A CA 1
ATOM 667 C C . PHE A 1 98 ? 11.582 1.521 -21.288 1.00 73.62 98 PHE A C 1
ATOM 669 O O . PHE A 1 98 ? 12.168 0.639 -21.919 1.00 73.62 98 PHE A O 1
ATOM 676 N N . VAL A 1 99 ? 10.320 1.870 -21.551 1.00 82.75 99 VAL A N 1
ATOM 677 C CA . VAL A 1 99 ? 9.577 1.318 -22.685 1.00 82.75 99 VAL A CA 1
ATOM 678 C C . VAL A 1 99 ? 9.993 2.058 -23.947 1.00 82.75 99 VAL A C 1
ATOM 680 O O . VAL A 1 99 ? 9.831 3.270 -24.088 1.00 82.75 99 VAL A O 1
ATOM 683 N N . VAL A 1 100 ? 10.559 1.289 -24.867 1.00 81.38 100 VAL A N 1
ATOM 684 C CA . VAL A 1 100 ? 11.077 1.743 -26.159 1.00 81.38 100 VAL A CA 1
ATOM 685 C C . VAL A 1 100 ? 9.962 1.775 -27.209 1.00 81.38 100 VAL A C 1
ATOM 687 O O . VAL A 1 100 ? 10.008 2.553 -28.160 1.00 81.38 100 VAL A O 1
ATOM 690 N N . GLY A 1 101 ? 8.931 0.948 -27.037 1.00 82.44 101 GLY A N 1
ATOM 691 C CA . GLY A 1 101 ? 7.822 0.855 -27.976 1.00 82.44 101 GLY A CA 1
ATOM 692 C C . GLY A 1 101 ? 6.787 -0.197 -27.602 1.00 82.44 101 GLY A C 1
ATOM 693 O O . GLY A 1 101 ? 6.868 -0.816 -26.541 1.00 82.44 101 GLY A O 1
ATOM 694 N N . ILE A 1 102 ? 5.829 -0.415 -28.502 1.00 82.12 102 ILE A N 1
ATOM 695 C CA . ILE A 1 102 ? 4.759 -1.414 -28.361 1.00 82.12 102 ILE A CA 1
ATOM 696 C C . ILE A 1 102 ? 4.931 -2.491 -29.432 1.00 82.12 102 ILE A C 1
ATOM 698 O O . ILE A 1 102 ? 5.124 -2.178 -30.607 1.00 82.12 102 ILE A O 1
ATOM 702 N N . CYS A 1 103 ? 4.834 -3.765 -29.052 1.00 81.06 103 CYS A N 1
ATOM 703 C CA . CYS A 1 103 ? 4.855 -4.870 -30.007 1.00 81.06 103 CYS A CA 1
ATOM 704 C C . CYS A 1 103 ? 3.580 -4.869 -30.868 1.00 81.06 103 CYS A C 1
ATOM 706 O O . CYS A 1 103 ? 2.475 -5.001 -30.349 1.00 81.06 103 CYS A O 1
ATOM 708 N N . VAL A 1 104 ? 3.730 -4.764 -32.189 1.00 80.94 104 VAL A N 1
ATOM 709 C CA . VAL A 1 104 ? 2.629 -4.803 -33.175 1.00 80.94 104 VAL A CA 1
ATOM 710 C C . VAL A 1 104 ? 2.623 -6.097 -33.996 1.00 80.94 104 VAL A C 1
ATOM 712 O O . VAL A 1 104 ? 1.885 -6.224 -34.971 1.00 80.94 104 VAL A O 1
ATOM 715 N N . SER A 1 105 ? 3.437 -7.079 -33.599 1.00 79.50 105 SER A N 1
ATOM 716 C CA . SER A 1 105 ? 3.461 -8.404 -34.225 1.00 79.50 105 SER A CA 1
ATOM 717 C C . SER A 1 105 ? 2.114 -9.109 -34.060 1.00 79.50 105 SER A C 1
ATOM 719 O O . SER A 1 105 ? 1.452 -8.992 -33.025 1.00 79.50 105 SER A O 1
ATOM 721 N N . LEU A 1 106 ? 1.716 -9.876 -35.073 1.00 74.88 106 LEU A N 1
ATOM 722 C CA . LEU A 1 106 ? 0.515 -10.703 -35.019 1.00 74.88 106 LEU A CA 1
ATOM 723 C C . LEU A 1 106 ? 0.822 -11.981 -34.224 1.00 74.88 106 LEU A C 1
ATOM 725 O O . LEU A 1 106 ? 1.272 -12.974 -34.787 1.00 74.88 106 LEU A O 1
ATOM 729 N N . GLY A 1 107 ? 0.600 -11.938 -32.909 1.00 72.88 107 GLY A N 1
ATOM 730 C CA . GLY A 1 107 ? 0.784 -13.075 -32.001 1.00 72.88 107 GLY A CA 1
ATOM 731 C C . GLY A 1 107 ? 1.966 -12.932 -31.040 1.00 72.88 107 GLY A C 1
ATOM 732 O O . GLY A 1 107 ? 2.512 -11.846 -30.851 1.00 72.88 107 GLY A O 1
ATOM 733 N N . THR A 1 108 ? 2.312 -14.037 -30.382 1.00 76.25 108 THR A N 1
ATOM 734 C CA . THR A 1 108 ? 3.438 -14.119 -29.443 1.00 76.25 108 THR A CA 1
ATOM 735 C C . THR A 1 108 ? 4.724 -14.418 -30.204 1.00 76.25 108 THR A C 1
ATOM 737 O O . THR A 1 108 ? 4.764 -15.376 -30.969 1.00 76.25 108 THR A O 1
ATOM 740 N N . VAL A 1 109 ? 5.763 -13.619 -29.970 1.00 82.06 109 VAL A N 1
ATOM 741 C CA . VAL A 1 109 ? 7.102 -13.777 -30.551 1.00 82.06 109 VAL A CA 1
ATOM 742 C C . VAL A 1 109 ? 8.015 -14.418 -29.508 1.00 82.06 109 VAL A C 1
ATOM 744 O O . VAL A 1 109 ? 8.053 -13.956 -28.364 1.00 82.06 109 VAL A O 1
ATOM 747 N N . ALA A 1 110 ? 8.726 -15.483 -29.875 1.00 82.44 110 ALA A N 1
ATOM 748 C CA . ALA A 1 110 ? 9.652 -16.183 -28.986 1.00 82.44 110 ALA A CA 1
ATOM 749 C C . ALA A 1 110 ? 11.073 -15.590 -29.035 1.00 82.44 110 ALA A C 1
ATOM 751 O O . ALA A 1 110 ? 11.432 -14.836 -29.939 1.00 82.44 110 ALA A O 1
ATOM 752 N N . SER A 1 111 ? 11.918 -15.958 -28.066 1.00 83.00 111 SER A N 1
ATOM 753 C CA . SER A 1 111 ? 13.336 -15.568 -28.076 1.00 83.00 111 SER A CA 1
ATOM 754 C C . SER A 1 111 ? 14.034 -16.056 -29.353 1.00 83.00 111 SER A C 1
ATOM 756 O O . SER A 1 111 ? 13.879 -17.208 -29.755 1.00 83.00 111 SER A O 1
ATOM 758 N N . GLY A 1 112 ? 14.819 -15.182 -29.980 1.00 82.75 112 GLY A N 1
ATOM 759 C CA . GLY A 1 112 ? 15.517 -15.442 -31.239 1.00 82.75 112 GLY A CA 1
ATOM 760 C C . GLY A 1 112 ? 14.699 -15.149 -32.499 1.00 82.75 112 GLY A C 1
ATOM 761 O O . GLY A 1 112 ? 15.263 -15.185 -33.591 1.00 82.75 112 GLY A O 1
ATOM 762 N N . GLU A 1 113 ? 13.413 -14.820 -32.373 1.00 89.19 113 GLU A N 1
ATOM 763 C CA . GLU A 1 113 ? 12.564 -14.419 -33.496 1.00 89.19 113 GLU A CA 1
ATOM 764 C C . GLU A 1 113 ? 12.541 -12.895 -33.686 1.00 89.19 113 GLU A C 1
ATOM 766 O O . GLU A 1 113 ? 13.016 -12.124 -32.849 1.00 89.19 113 GLU A O 1
ATOM 771 N N . TYR A 1 114 ? 11.989 -12.446 -34.814 1.00 88.00 114 TYR A N 1
ATOM 772 C CA . TYR A 1 114 ? 11.850 -11.024 -35.113 1.00 88.00 114 TYR A CA 1
ATOM 773 C C . TYR A 1 114 ? 10.470 -10.510 -34.712 1.00 88.00 114 TYR A C 1
ATOM 775 O O . TYR A 1 114 ? 9.457 -11.000 -35.208 1.00 88.00 114 TYR A O 1
ATOM 783 N N . ALA A 1 115 ? 10.446 -9.470 -33.883 1.00 86.38 115 ALA A N 1
ATOM 784 C CA . ALA A 1 115 ? 9.241 -8.732 -33.538 1.00 86.38 115 ALA A CA 1
ATOM 785 C C . ALA A 1 115 ? 9.159 -7.424 -34.339 1.00 86.38 115 ALA A C 1
ATOM 787 O O . ALA A 1 115 ? 10.164 -6.745 -34.556 1.00 86.38 115 ALA A O 1
ATOM 788 N N . ALA A 1 116 ? 7.950 -7.052 -34.750 1.00 86.56 116 ALA A N 1
ATOM 789 C CA . ALA A 1 116 ? 7.621 -5.708 -35.205 1.00 86.56 116 ALA A CA 1
ATOM 790 C C . ALA A 1 116 ? 7.236 -4.851 -33.991 1.00 86.56 116 ALA A C 1
ATOM 792 O O . ALA A 1 116 ? 6.312 -5.199 -33.251 1.00 86.56 116 ALA A O 1
ATOM 793 N N . VAL A 1 117 ? 7.944 -3.743 -33.772 1.00 83.38 117 VAL A N 1
ATOM 794 C CA . VAL A 1 117 ? 7.758 -2.857 -32.616 1.00 83.38 117 VAL A CA 1
ATOM 795 C C . VAL A 1 117 ? 7.546 -1.430 -33.091 1.00 83.38 117 VAL A C 1
ATOM 797 O O . VAL A 1 117 ? 8.404 -0.860 -33.757 1.00 83.38 117 VAL A O 1
ATOM 800 N N . LEU A 1 118 ? 6.408 -0.839 -32.733 1.00 84.25 118 LEU A N 1
ATOM 801 C CA . LEU A 1 118 ? 6.153 0.582 -32.927 1.00 84.25 118 LEU A CA 1
ATOM 802 C C . LEU A 1 118 ? 7.026 1.377 -31.954 1.00 84.25 118 LEU A C 1
ATOM 804 O O . LEU A 1 118 ? 6.765 1.367 -30.751 1.00 84.25 118 LEU A O 1
ATOM 808 N N . LEU A 1 119 ? 8.048 2.054 -32.477 1.00 82.75 119 LEU A N 1
ATOM 809 C CA . LEU A 1 119 ? 8.934 2.909 -31.697 1.00 82.75 119 LEU A CA 1
ATOM 810 C C . LEU A 1 119 ? 8.171 4.149 -31.232 1.00 82.75 119 LEU 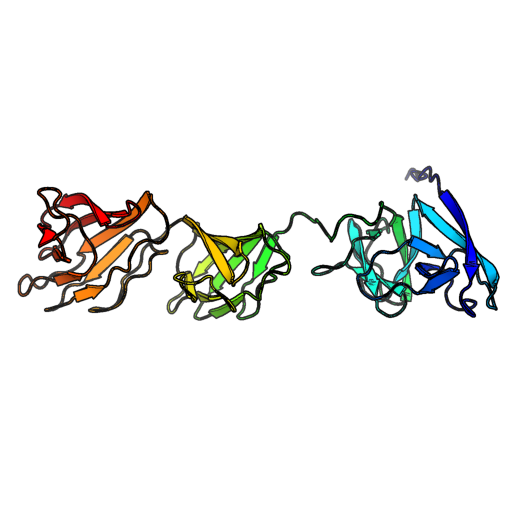A C 1
ATOM 812 O O . LEU A 1 119 ? 7.660 4.930 -32.038 1.00 82.75 119 LEU A O 1
ATOM 816 N N . THR A 1 120 ? 8.127 4.338 -29.921 1.00 75.25 120 THR A N 1
ATOM 817 C CA . THR A 1 120 ? 7.626 5.555 -29.280 1.00 75.25 120 THR A CA 1
ATOM 818 C C . THR A 1 120 ? 8.813 6.304 -28.685 1.00 75.25 120 THR A C 1
ATOM 820 O O . THR A 1 120 ? 9.783 5.650 -28.307 1.00 75.25 120 THR A O 1
ATOM 823 N N . PRO A 1 121 ? 8.782 7.646 -28.564 1.00 62.53 121 PRO A N 1
ATOM 824 C CA . PRO A 1 121 ? 9.851 8.376 -27.890 1.00 62.53 121 PRO A CA 1
ATOM 825 C C . PRO A 1 121 ? 10.114 7.732 -26.526 1.00 62.53 121 PRO A C 1
ATOM 827 O O . PRO A 1 121 ? 9.220 7.713 -25.679 1.00 62.53 121 PRO A O 1
ATOM 830 N N . SER A 1 122 ? 11.304 7.152 -26.336 1.00 60.00 122 SER A N 1
ATOM 831 C CA . SER A 1 122 ? 11.654 6.439 -25.109 1.00 60.00 122 SER A CA 1
ATOM 832 C C . SER A 1 122 ? 11.684 7.454 -23.968 1.00 60.00 122 SER A C 1
ATOM 834 O O . SER A 1 122 ? 12.658 8.186 -23.784 1.00 60.00 122 SER A O 1
ATOM 836 N N . GLY A 1 123 ? 10.567 7.581 -23.269 1.00 45.53 123 GLY A N 1
ATOM 837 C CA . GLY A 1 123 ? 10.314 8.607 -22.261 1.00 45.53 123 GLY A CA 1
ATOM 838 C C . GLY A 1 123 ? 9.306 8.154 -21.216 1.00 45.53 123 GLY A C 1
ATOM 839 O O . GLY A 1 123 ? 9.365 8.631 -20.088 1.00 45.53 123 GLY A O 1
ATOM 840 N N . ALA A 1 124 ? 8.472 7.172 -21.552 1.00 47.00 124 ALA A N 1
ATOM 841 C CA . ALA A 1 124 ? 7.765 6.385 -20.567 1.00 47.00 124 ALA A CA 1
ATOM 842 C C . ALA A 1 124 ? 8.721 5.293 -20.051 1.00 47.00 124 ALA A C 1
ATOM 844 O O . ALA A 1 124 ? 9.034 4.338 -20.760 1.00 47.00 124 ALA A O 1
ATOM 845 N N . VAL A 1 125 ? 9.183 5.409 -18.799 1.00 45.88 125 VAL A N 1
ATOM 846 C CA . VAL A 1 125 ? 9.256 4.197 -17.953 1.00 45.88 125 VAL A CA 1
ATOM 847 C C . VAL A 1 125 ? 7.925 3.490 -18.127 1.00 45.88 125 VAL A C 1
ATOM 849 O O . VAL A 1 125 ? 6.928 4.205 -18.187 1.00 45.88 125 VAL A O 1
ATOM 852 N N . GLY A 1 126 ? 7.907 2.170 -18.325 1.00 42.81 126 GLY A N 1
ATOM 853 C CA . GLY A 1 126 ? 6.675 1.452 -18.647 1.00 42.81 126 GLY A CA 1
ATOM 854 C C . GLY A 1 126 ? 5.505 1.927 -17.804 1.00 42.81 126 GLY A C 1
ATOM 855 O O . GLY A 1 126 ? 5.391 1.569 -16.646 1.00 42.81 126 GLY A O 1
ATOM 856 N N . GLN A 1 127 ? 4.688 2.787 -18.404 1.00 50.97 127 GLN A N 1
ATOM 857 C CA . GLN A 1 127 ? 3.472 3.298 -17.823 1.00 50.97 127 GLN A CA 1
ATOM 858 C C . GLN A 1 127 ? 2.397 2.532 -18.562 1.00 50.97 127 GLN A C 1
ATOM 860 O O . GLN A 1 127 ? 1.926 2.927 -19.630 1.00 50.97 127 GLN A O 1
ATOM 865 N N . ALA A 1 128 ? 2.112 1.355 -18.028 1.00 41.25 128 ALA A N 1
ATOM 866 C CA . ALA A 1 128 ? 1.064 0.484 -18.506 1.00 41.25 128 ALA A CA 1
ATOM 867 C C . ALA A 1 128 ? 0.097 0.286 -17.340 1.00 41.25 128 ALA A C 1
ATOM 869 O O . ALA A 1 128 ? 0.090 -0.758 -16.706 1.00 41.25 128 ALA A O 1
ATOM 870 N N . GLY A 1 129 ? -0.716 1.312 -17.057 1.00 49.56 129 GLY A N 1
ATOM 871 C CA . GLY A 1 129 ? -1.916 1.181 -16.219 1.00 49.56 129 GLY A CA 1
ATOM 872 C C . GLY A 1 129 ? -1.676 0.552 -14.842 1.00 49.56 129 GLY A C 1
ATOM 873 O O . GLY A 1 129 ? -2.460 -0.297 -14.435 1.00 49.56 129 GLY A O 1
ATOM 874 N N . ASP A 1 130 ? -0.585 0.964 -14.191 1.00 65.12 130 ASP A N 1
ATOM 875 C CA . ASP A 1 130 ? 0.217 0.272 -13.170 1.00 65.12 130 ASP A CA 1
ATOM 876 C C . ASP A 1 130 ? -0.564 -0.315 -11.977 1.00 65.12 130 ASP A C 1
ATOM 878 O O . ASP A 1 130 ? -0.566 0.223 -10.864 1.00 65.12 130 ASP A O 1
ATOM 882 N N . VAL A 1 131 ? -1.185 -1.467 -12.223 1.00 77.06 131 VAL A N 1
ATOM 883 C CA . VAL A 1 131 ? -1.757 -2.362 -11.220 1.00 77.06 131 VAL A CA 1
ATOM 884 C C . VAL A 1 131 ? -0.983 -3.676 -11.256 1.00 77.06 131 VAL A C 1
ATOM 886 O O . VAL A 1 131 ? -0.897 -4.323 -12.297 1.00 77.06 131 VAL A O 1
ATOM 889 N N . GLU A 1 132 ? -0.454 -4.103 -10.115 1.00 87.19 132 GLU A N 1
ATOM 890 C CA . GLU A 1 132 ? 0.010 -5.477 -9.904 1.00 87.19 132 GLU A CA 1
ATOM 891 C C . GLU A 1 132 ? -0.978 -6.214 -8.997 1.00 87.19 132 GLU A C 1
ATOM 893 O O . GLU A 1 132 ? -1.606 -5.605 -8.133 1.00 87.19 132 GLU A O 1
ATOM 898 N N . THR A 1 133 ? -1.131 -7.524 -9.174 1.00 89.19 133 THR A N 1
ATOM 899 C CA . THR A 1 133 ? -1.916 -8.366 -8.264 1.00 89.19 133 THR A CA 1
ATOM 900 C C . THR A 1 133 ? -1.004 -9.413 -7.651 1.00 89.19 133 THR A C 1
ATOM 902 O O . THR A 1 133 ? -0.366 -10.168 -8.382 1.00 89.19 133 THR A O 1
ATOM 905 N N . ILE A 1 134 ? -0.942 -9.454 -6.321 1.00 88.00 134 ILE A N 1
ATOM 906 C CA . ILE A 1 134 ? -0.050 -10.334 -5.561 1.00 88.00 134 ILE A CA 1
ATOM 907 C C . ILE A 1 134 ? -0.901 -11.224 -4.651 1.00 88.00 134 ILE A C 1
ATOM 909 O O . ILE A 1 134 ? -1.674 -10.727 -3.833 1.00 88.00 134 ILE A O 1
ATOM 913 N N . ALA A 1 135 ? -0.768 -12.541 -4.813 1.00 84.69 135 ALA A N 1
ATOM 914 C CA . ALA A 1 135 ? -1.500 -13.542 -4.031 1.00 84.69 135 ALA A CA 1
ATOM 915 C C . ALA A 1 135 ? -0.604 -14.297 -3.037 1.00 84.69 135 ALA A C 1
ATOM 917 O O . ALA A 1 135 ? -1.048 -14.632 -1.943 1.00 84.69 135 ALA A O 1
ATOM 918 N N . ASP A 1 136 ? 0.664 -14.509 -3.390 1.00 87.88 136 ASP A N 1
ATOM 919 C CA . ASP A 1 136 ? 1.625 -15.251 -2.575 1.00 87.88 136 ASP A CA 1
ATOM 920 C C . ASP A 1 136 ? 2.560 -14.320 -1.797 1.00 87.88 136 ASP A C 1
ATOM 922 O O . ASP A 1 136 ? 2.733 -13.151 -2.145 1.00 87.88 136 ASP A O 1
ATOM 926 N N . ALA A 1 137 ? 3.200 -14.860 -0.758 1.00 90.00 137 ALA A N 1
ATOM 927 C CA . ALA A 1 137 ? 4.190 -14.129 0.028 1.00 90.00 137 ALA A CA 1
ATOM 928 C C . ALA A 1 137 ? 5.331 -13.639 -0.868 1.00 90.00 137 ALA A C 1
ATOM 930 O O . ALA A 1 137 ? 5.833 -14.389 -1.709 1.00 90.00 137 ALA A O 1
ATOM 931 N N . GLY A 1 138 ? 5.774 -12.399 -0.671 1.00 89.12 138 GLY A N 1
ATOM 932 C CA . GLY A 1 138 ? 6.849 -11.845 -1.482 1.00 89.12 138 GLY A CA 1
ATOM 933 C C . GLY A 1 138 ? 6.900 -10.327 -1.546 1.00 89.12 138 GLY A C 1
ATOM 934 O O . GLY A 1 138 ? 6.171 -9.609 -0.865 1.00 89.12 138 GLY A O 1
ATOM 935 N N . ALA A 1 139 ? 7.810 -9.838 -2.379 1.00 89.88 139 ALA A N 1
ATOM 936 C CA . ALA A 1 139 ? 8.038 -8.414 -2.541 1.00 89.88 139 ALA A CA 1
ATOM 937 C C . ALA A 1 139 ? 6.964 -7.768 -3.427 1.00 89.88 139 ALA A C 1
ATOM 939 O O . ALA A 1 139 ? 6.632 -8.282 -4.495 1.00 89.88 139 ALA A O 1
ATOM 940 N N . LEU A 1 140 ? 6.480 -6.604 -3.004 1.00 93.44 140 LEU A N 1
ATOM 941 C CA . LEU A 1 140 ? 5.683 -5.692 -3.814 1.00 93.44 140 LEU A CA 1
ATOM 942 C C . LEU A 1 140 ? 6.621 -4.829 -4.658 1.00 93.44 140 LEU A C 1
ATOM 944 O O . LEU A 1 140 ? 7.688 -4.422 -4.189 1.00 93.44 140 LEU A O 1
ATOM 948 N N . ASN A 1 141 ? 6.227 -4.499 -5.886 1.00 86.81 141 ASN A N 1
ATOM 949 C CA . ASN A 1 141 ? 7.047 -3.661 -6.748 1.00 86.81 141 ASN A CA 1
ATOM 950 C C . ASN A 1 141 ? 6.814 -2.173 -6.426 1.00 86.81 141 ASN A C 1
ATOM 952 O O . ASN A 1 141 ? 5.748 -1.646 -6.755 1.00 86.81 141 ASN A O 1
ATOM 956 N N . PRO A 1 142 ? 7.781 -1.435 -5.846 1.00 89.44 142 PRO A N 1
ATOM 957 C CA . PRO A 1 142 ? 7.575 -0.025 -5.512 1.00 89.44 142 PRO A CA 1
ATOM 958 C C . PRO A 1 142 ? 7.338 0.842 -6.757 1.00 89.44 142 PRO A C 1
ATOM 960 O O . PRO A 1 142 ? 6.667 1.866 -6.666 1.00 89.44 142 PRO A O 1
ATOM 963 N N . GLY A 1 143 ? 7.838 0.432 -7.930 1.00 83.31 143 GLY A N 1
ATOM 964 C CA . GLY A 1 143 ? 7.645 1.141 -9.199 1.00 83.31 143 GLY A CA 1
ATOM 965 C C . GLY A 1 143 ? 6.222 1.064 -9.761 1.00 83.31 143 GLY A C 1
ATOM 966 O O . GLY A 1 143 ? 5.892 1.837 -10.654 1.00 83.31 143 GLY A O 1
ATOM 967 N N . ILE A 1 144 ? 5.379 0.165 -9.241 1.00 82.75 144 ILE A N 1
ATOM 968 C CA . ILE A 1 144 ? 3.972 0.045 -9.632 1.00 82.75 144 ILE A CA 1
ATOM 969 C C . ILE A 1 144 ? 3.115 0.876 -8.684 1.00 82.75 144 ILE A C 1
ATOM 971 O O . ILE A 1 144 ? 3.142 0.655 -7.474 1.00 82.75 144 ILE A O 1
ATOM 975 N N . LEU A 1 145 ? 2.313 1.796 -9.226 1.00 86.12 145 LEU A N 1
ATOM 976 C CA . LEU A 1 145 ? 1.502 2.699 -8.411 1.00 86.12 145 LEU A CA 1
ATOM 977 C C . LEU A 1 145 ? 0.500 1.947 -7.533 1.00 86.12 145 LEU A C 1
ATOM 979 O O . LEU A 1 145 ? 0.348 2.320 -6.379 1.00 86.12 145 LEU A O 1
ATOM 983 N N . THR A 1 146 ? -0.190 0.927 -8.049 1.00 91.12 146 THR A N 1
ATOM 984 C CA . THR A 1 146 ? -1.246 0.217 -7.308 1.00 91.12 146 THR A CA 1
ATOM 985 C C . THR A 1 146 ? -0.952 -1.275 -7.190 1.00 91.12 146 THR A C 1
ATOM 987 O O . THR A 1 146 ? -0.704 -1.950 -8.180 1.00 91.12 146 THR A O 1
ATOM 990 N N . THR A 1 147 ? -1.044 -1.817 -5.982 1.00 94.69 147 THR A N 1
ATOM 991 C CA . THR A 1 147 ? -1.023 -3.258 -5.719 1.00 94.69 147 THR A CA 1
ATOM 992 C C . THR A 1 147 ? -2.389 -3.701 -5.236 1.00 94.69 147 THR A C 1
ATOM 994 O O . THR A 1 147 ? -2.887 -3.181 -4.240 1.00 94.69 147 THR A O 1
ATOM 997 N N . PHE A 1 148 ? -2.951 -4.714 -5.883 1.00 94.06 148 PHE A N 1
ATOM 998 C CA . PHE A 1 148 ? -4.049 -5.493 -5.340 1.00 94.06 148 PHE A CA 1
ATOM 999 C C . PHE A 1 148 ? -3.517 -6.730 -4.631 1.00 94.06 148 PHE A C 1
ATOM 1001 O O . PHE A 1 148 ? -2.853 -7.574 -5.230 1.00 94.06 148 PHE A O 1
ATOM 1008 N N . LEU A 1 149 ? -3.815 -6.834 -3.342 1.00 93.94 149 LEU A N 1
ATOM 1009 C CA . LEU A 1 149 ? -3.499 -8.005 -2.546 1.00 93.94 149 LEU A CA 1
ATOM 1010 C C . LEU A 1 149 ? -4.659 -8.994 -2.594 1.00 93.94 149 LEU A C 1
ATOM 1012 O O . LEU A 1 149 ? -5.832 -8.618 -2.478 1.00 93.94 149 LEU A O 1
ATOM 1016 N N . SER A 1 150 ? -4.297 -10.262 -2.740 1.00 90.44 150 SER A N 1
ATOM 1017 C CA . SER A 1 150 ? -5.153 -11.401 -2.454 1.00 90.44 150 SER A CA 1
ATOM 1018 C C . SER A 1 150 ? -4.603 -12.112 -1.229 1.00 90.44 150 SER A C 1
ATOM 1020 O O . SER A 1 150 ? -3.711 -12.950 -1.330 1.00 90.44 150 SER A O 1
ATOM 1022 N N . VAL A 1 151 ? -5.143 -11.774 -0.066 1.00 88.94 151 VAL A N 1
ATOM 1023 C CA . VAL A 1 151 ? -4.718 -12.325 1.215 1.00 88.94 151 VAL A CA 1
ATOM 1024 C C . VAL A 1 151 ? -5.470 -13.629 1.456 1.00 88.94 151 VAL A C 1
ATOM 1026 O O . VAL A 1 151 ? -6.630 -13.620 1.871 1.00 88.94 151 VAL A O 1
ATOM 1029 N N . THR A 1 152 ? -4.833 -14.759 1.143 1.00 83.44 152 THR A N 1
ATOM 1030 C CA . THR A 1 152 ? -5.361 -16.095 1.455 1.00 83.44 152 THR A CA 1
ATOM 1031 C C . THR A 1 152 ? -4.420 -16.829 2.403 1.00 83.44 152 THR A C 1
ATOM 1033 O O . THR A 1 152 ? -3.322 -17.215 2.016 1.00 83.44 152 THR A O 1
ATOM 1036 N N . GLY A 1 153 ? -4.857 -17.041 3.646 1.00 82.56 153 GLY A N 1
ATOM 1037 C CA . GLY A 1 153 ? -3.995 -17.585 4.701 1.00 82.56 153 GLY A CA 1
ATOM 1038 C C . GLY A 1 153 ? -2.976 -16.564 5.216 1.00 82.56 153 GLY A C 1
ATOM 1039 O O . GLY A 1 153 ? -3.093 -15.365 4.965 1.00 82.56 153 GLY A O 1
ATOM 1040 N N . THR A 1 154 ? -1.972 -17.047 5.951 1.00 89.06 154 THR A N 1
ATOM 1041 C CA . THR A 1 154 ? -0.910 -16.189 6.492 1.00 89.06 154 THR A CA 1
ATOM 1042 C C . THR A 1 154 ? 0.133 -15.922 5.430 1.00 89.06 154 THR A C 1
ATOM 1044 O O . THR A 1 154 ? 0.851 -16.831 5.011 1.00 89.06 154 THR A O 1
ATOM 1047 N N . VAL A 1 155 ? 0.223 -14.664 5.015 1.00 91.75 155 VAL A N 1
ATOM 1048 C CA . VAL A 1 155 ? 1.094 -14.240 3.924 1.00 91.75 155 VAL A CA 1
ATOM 1049 C C . VAL A 1 155 ? 1.900 -13.026 4.368 1.00 91.75 155 VAL A C 1
ATOM 1051 O O . VAL A 1 155 ? 1.360 -12.095 4.956 1.00 91.75 155 VAL A O 1
ATOM 1054 N N . ALA A 1 156 ? 3.204 -13.035 4.106 1.00 93.75 156 ALA A N 1
ATOM 1055 C CA . ALA A 1 156 ? 4.082 -11.909 4.401 1.00 93.75 156 ALA A CA 1
ATOM 1056 C C . ALA A 1 156 ? 4.504 -11.233 3.095 1.00 93.75 156 ALA A C 1
ATOM 1058 O O . ALA A 1 156 ? 5.054 -11.881 2.202 1.00 93.75 156 ALA A O 1
ATOM 1059 N N . TYR A 1 157 ? 4.266 -9.932 3.004 1.00 95.88 157 TYR A N 1
ATOM 1060 C CA . TYR A 1 157 ? 4.668 -9.093 1.889 1.00 95.88 157 TYR A CA 1
ATOM 1061 C C . TYR A 1 157 ? 5.707 -8.075 2.346 1.00 95.88 157 TYR A C 1
ATOM 1063 O O . TYR A 1 157 ? 5.663 -7.599 3.481 1.00 95.88 157 TYR A O 1
ATOM 1071 N N . THR A 1 158 ? 6.617 -7.696 1.456 1.00 97.06 158 THR A N 1
ATOM 1072 C CA . THR A 1 158 ? 7.590 -6.630 1.726 1.00 97.06 158 THR A CA 1
ATOM 1073 C C . THR A 1 158 ? 7.502 -5.540 0.669 1.00 97.06 158 THR A C 1
ATOM 1075 O O . THR A 1 158 ? 7.476 -5.828 -0.524 1.00 97.06 158 THR A O 1
ATOM 1078 N N . LEU A 1 159 ? 7.458 -4.275 1.082 1.00 97.06 159 LEU A N 1
ATOM 1079 C CA . LEU A 1 159 ? 7.586 -3.138 0.172 1.00 97.06 159 LEU A CA 1
ATOM 1080 C C . LEU A 1 159 ? 9.005 -2.579 0.276 1.00 97.06 159 LEU A C 1
ATOM 1082 O O . LEU A 1 159 ? 9.403 -2.080 1.327 1.00 97.06 159 LEU A O 1
ATOM 1086 N N . ALA A 1 160 ? 9.755 -2.671 -0.821 1.00 93.75 160 ALA A N 1
ATOM 1087 C CA . ALA A 1 160 ? 11.091 -2.092 -0.920 1.00 93.75 160 ALA A CA 1
ATOM 1088 C C . ALA A 1 160 ? 11.054 -0.553 -0.949 1.00 93.75 160 ALA A C 1
ATOM 1090 O O . ALA A 1 160 ? 9.998 0.066 -1.104 1.00 93.75 160 ALA A O 1
ATOM 1091 N N . ASP A 1 161 ? 12.227 0.057 -0.829 1.00 91.56 161 ASP A N 1
ATOM 1092 C CA . ASP A 1 161 ? 12.386 1.509 -0.808 1.00 91.56 161 ASP A CA 1
ATOM 1093 C C . ASP A 1 161 ? 11.933 2.172 -2.109 1.00 91.56 161 ASP A C 1
ATOM 1095 O O . ASP A 1 161 ? 12.046 1.623 -3.214 1.00 91.56 161 ASP A O 1
ATOM 1099 N N . GLY A 1 162 ? 11.443 3.400 -1.974 1.00 86.88 162 GLY A N 1
ATOM 1100 C CA . GLY A 1 162 ? 11.184 4.257 -3.117 1.00 86.88 162 GLY A CA 1
ATOM 1101 C C . GLY A 1 162 ? 12.484 4.710 -3.785 1.00 86.88 162 GLY A C 1
ATOM 1102 O O . GLY A 1 162 ? 13.522 4.906 -3.158 1.00 86.88 162 GLY A O 1
ATOM 1103 N N . SER A 1 163 ? 12.430 4.900 -5.098 1.00 87.50 163 SER A N 1
ATOM 1104 C CA . SER A 1 163 ? 13.565 5.340 -5.914 1.00 87.50 163 SER A CA 1
ATOM 1105 C C . SER A 1 163 ? 13.698 6.863 -5.986 1.00 87.50 163 SER A C 1
ATOM 1107 O O . SER A 1 163 ? 14.759 7.370 -6.346 1.00 87.50 163 SER A O 1
ATOM 1109 N N . TYR A 1 164 ? 12.633 7.610 -5.684 1.00 81.50 164 TYR A N 1
ATOM 1110 C CA . TYR A 1 164 ? 12.639 9.073 -5.705 1.00 81.50 164 TYR A CA 1
ATOM 1111 C C . TYR A 1 164 ? 11.589 9.657 -4.759 1.00 81.50 164 TYR A C 1
ATOM 1113 O O . TYR A 1 164 ? 10.504 9.106 -4.577 1.00 81.50 164 TYR A O 1
ATOM 1121 N N . VAL A 1 165 ? 11.911 10.802 -4.154 1.00 85.94 165 VAL A N 1
ATOM 1122 C CA . VAL A 1 165 ? 10.994 11.531 -3.263 1.00 85.94 165 VAL A CA 1
ATOM 1123 C C . VAL A 1 165 ? 9.738 11.945 -4.032 1.00 85.94 165 VAL A C 1
ATOM 1125 O O . VAL A 1 165 ? 9.821 12.433 -5.158 1.00 85.94 165 VAL A O 1
ATOM 1128 N N . GLY A 1 166 ? 8.573 11.746 -3.420 1.00 81.75 166 GLY A N 1
ATOM 1129 C CA . GLY A 1 166 ? 7.263 11.979 -4.025 1.00 81.75 166 GLY A CA 1
ATOM 1130 C C . GLY A 1 166 ? 6.693 10.776 -4.783 1.00 81.75 166 GLY A C 1
ATOM 1131 O O . GLY A 1 166 ? 5.567 10.862 -5.277 1.00 81.75 166 GLY A O 1
ATOM 1132 N N . GLN A 1 167 ? 7.417 9.654 -4.875 1.00 85.38 167 GLN A N 1
ATOM 1133 C CA . GLN A 1 167 ? 6.875 8.406 -5.417 1.00 85.38 167 GLN A CA 1
ATOM 1134 C C . GLN A 1 167 ? 5.670 7.951 -4.593 1.00 85.38 167 GLN A C 1
ATOM 1136 O O . GLN A 1 167 ? 5.743 7.906 -3.370 1.00 85.38 167 GLN A O 1
ATOM 1141 N N . ARG A 1 168 ? 4.561 7.605 -5.253 1.00 90.94 168 ARG A N 1
ATOM 1142 C CA . ARG A 1 168 ? 3.335 7.147 -4.587 1.00 90.94 168 ARG A CA 1
ATOM 1143 C C . ARG A 1 168 ? 3.160 5.646 -4.742 1.00 90.94 168 ARG A C 1
ATOM 1145 O O . ARG A 1 168 ? 3.500 5.093 -5.785 1.00 90.94 168 ARG A O 1
ATOM 1152 N N . LYS A 1 169 ? 2.566 5.027 -3.727 1.00 93.94 169 LYS A N 1
ATOM 1153 C CA . LYS A 1 169 ? 2.173 3.620 -3.729 1.00 93.94 169 LYS A CA 1
ATOM 1154 C C . LYS A 1 169 ? 0.799 3.479 -3.087 1.00 93.94 169 LYS A C 1
ATOM 1156 O O . LYS A 1 169 ? 0.576 3.988 -1.998 1.00 93.94 169 LYS A O 1
ATOM 1161 N N . ARG A 1 170 ? -0.115 2.788 -3.752 1.00 95.38 170 ARG A N 1
ATOM 1162 C CA . ARG A 1 170 ? -1.402 2.355 -3.220 1.00 95.38 170 ARG A CA 1
ATOM 1163 C C . ARG A 1 170 ? -1.370 0.842 -3.059 1.00 95.38 170 ARG A C 1
ATOM 1165 O O . ARG A 1 170 ? -0.966 0.140 -3.982 1.00 95.38 170 ARG A O 1
ATOM 1172 N N . ILE A 1 171 ? -1.811 0.343 -1.916 1.00 97.44 171 ILE A N 1
ATOM 1173 C CA . ILE A 1 171 ? -1.928 -1.091 -1.639 1.00 97.44 171 ILE A CA 1
ATOM 1174 C C . ILE A 1 171 ? -3.347 -1.339 -1.163 1.00 97.44 171 ILE A C 1
ATOM 1176 O O . ILE A 1 171 ? -3.767 -0.728 -0.188 1.00 97.44 171 ILE A O 1
ATOM 1180 N N . GLU A 1 172 ? -4.089 -2.199 -1.850 1.00 96.19 172 GLU A N 1
ATOM 1181 C CA . GLU A 1 172 ? -5.499 -2.459 -1.573 1.00 96.19 172 GLU A CA 1
ATOM 1182 C C . GLU A 1 172 ? -5.777 -3.961 -1.527 1.00 96.19 172 GLU A C 1
ATOM 1184 O O . GLU A 1 172 ? -5.411 -4.707 -2.434 1.00 96.19 172 GLU A O 1
ATOM 1189 N N . CYS A 1 173 ? -6.442 -4.418 -0.471 1.00 94.94 173 CYS A N 1
ATOM 1190 C CA . CYS A 1 173 ? -6.880 -5.802 -0.362 1.00 94.94 173 CYS A CA 1
ATOM 1191 C C . CYS A 1 173 ? -8.172 -5.998 -1.161 1.00 94.94 173 CYS A C 1
ATOM 1193 O O . CYS A 1 173 ? -9.210 -5.416 -0.845 1.00 94.94 173 CYS A O 1
ATOM 1195 N N . THR A 1 174 ? -8.116 -6.824 -2.204 1.00 92.56 174 THR A N 1
ATOM 1196 C CA . THR A 1 174 ? -9.266 -7.098 -3.092 1.00 92.56 174 THR A CA 1
ATOM 1197 C C . THR A 1 174 ? -9.860 -8.481 -2.877 1.00 92.56 174 THR A C 1
ATOM 1199 O O . THR A 1 174 ? -11.032 -8.706 -3.173 1.00 92.56 174 THR A O 1
ATOM 1202 N N . VAL A 1 175 ? -9.073 -9.394 -2.313 1.00 89.06 175 VAL A N 1
ATOM 1203 C CA . VAL A 1 175 ? -9.510 -10.722 -1.894 1.00 89.06 175 VAL A CA 1
ATOM 1204 C C . VAL A 1 175 ? -8.973 -10.955 -0.491 1.00 89.06 175 VAL A C 1
ATOM 1206 O O . VAL A 1 175 ? -7.775 -10.815 -0.261 1.00 89.06 175 VAL A O 1
ATOM 1209 N N . ALA A 1 176 ? -9.855 -11.324 0.432 1.00 87.50 176 ALA A N 1
ATOM 1210 C CA . ALA A 1 176 ? -9.491 -11.729 1.780 1.00 87.50 176 ALA A CA 1
ATOM 1211 C C . ALA A 1 176 ? -10.209 -13.035 2.109 1.00 87.50 176 ALA A C 1
ATOM 1213 O O . ALA A 1 176 ? -11.438 -13.112 2.048 1.00 87.50 176 ALA A O 1
ATOM 1214 N N . ALA A 1 177 ? -9.439 -14.060 2.445 1.00 79.00 177 ALA A N 1
ATOM 1215 C CA . ALA A 1 177 ? -9.943 -15.315 2.965 1.00 79.00 177 ALA A CA 1
ATOM 1216 C C . ALA A 1 177 ? -8.940 -15.865 3.987 1.00 79.00 177 ALA A C 1
ATOM 1218 O O . ALA A 1 177 ? -7.764 -16.013 3.671 1.00 79.00 177 ALA A O 1
ATOM 1219 N N . SER A 1 178 ? -9.420 -16.292 5.160 1.00 64.50 178 SER A N 1
ATOM 1220 C CA . SER A 1 178 ? -8.669 -16.979 6.238 1.00 64.50 178 SER A CA 1
ATOM 1221 C C . SER A 1 178 ? -8.090 -16.104 7.358 1.00 64.50 178 SER A C 1
ATOM 1223 O O . SER A 1 178 ? -7.877 -14.905 7.224 1.00 64.50 178 SER A O 1
ATOM 1225 N N . ILE A 1 179 ? -7.811 -16.785 8.472 1.00 65.94 179 ILE A N 1
ATOM 1226 C CA . ILE A 1 179 ? -7.097 -16.326 9.665 1.00 65.94 179 ILE A CA 1
ATOM 1227 C C . ILE A 1 179 ? -5.985 -17.368 9.897 1.00 65.94 179 ILE A C 1
ATOM 1229 O O . ILE A 1 179 ? -6.314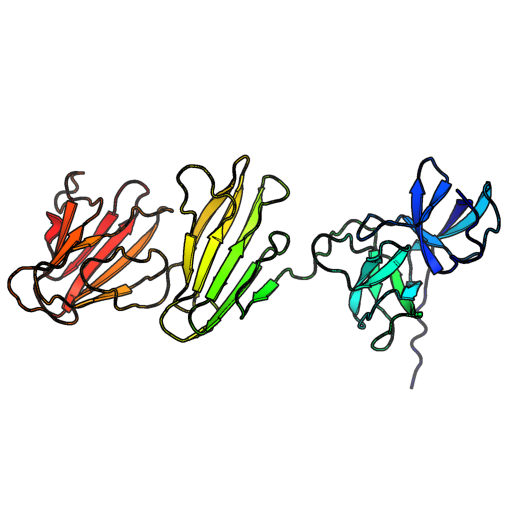 -18.560 9.859 1.00 65.94 179 ILE A O 1
ATOM 1233 N N . PRO A 1 180 ? -4.705 -16.990 10.120 1.00 72.06 180 PRO A N 1
ATOM 1234 C CA . PRO A 1 180 ? -4.157 -15.628 10.290 1.00 72.06 180 PRO A CA 1
ATOM 1235 C C . PRO A 1 180 ? -3.922 -14.854 8.975 1.00 72.06 180 PRO A C 1
ATOM 1237 O O . PRO A 1 180 ? -3.814 -15.469 7.922 1.00 72.06 180 PRO A O 1
ATOM 1240 N N . ALA A 1 181 ? -3.832 -13.521 9.063 1.00 84.38 181 ALA A N 1
ATOM 1241 C CA . ALA A 1 181 ? -3.944 -12.545 7.966 1.00 84.38 181 ALA A CA 1
ATOM 1242 C C . ALA A 1 181 ? -2.631 -12.211 7.207 1.00 84.38 181 ALA A C 1
ATOM 1244 O O . ALA A 1 181 ? -1.578 -12.795 7.470 1.00 84.38 181 ALA A O 1
ATOM 1245 N N . GLY A 1 182 ? -2.706 -11.272 6.253 1.00 93.06 182 GLY A N 1
ATOM 1246 C CA . GLY A 1 182 ? -1.603 -10.851 5.387 1.00 93.06 182 GLY A CA 1
ATOM 1247 C C . GLY A 1 182 ? -0.919 -9.582 5.883 1.00 93.06 182 GLY A C 1
ATOM 1248 O O . GLY A 1 182 ? -1.573 -8.555 6.037 1.00 93.06 182 GLY A O 1
ATOM 1249 N N . THR A 1 183 ? 0.394 -9.623 6.089 1.00 95.12 183 THR A N 1
ATOM 1250 C CA . THR A 1 183 ? 1.155 -8.484 6.623 1.00 95.12 183 THR A CA 1
ATOM 1251 C C . THR A 1 183 ? 2.028 -7.868 5.545 1.00 95.12 183 THR A C 1
ATOM 1253 O O . THR A 1 183 ? 2.847 -8.561 4.950 1.00 95.12 183 THR A O 1
ATOM 1256 N N . VAL A 1 184 ? 1.891 -6.565 5.315 1.00 97.44 184 VAL A N 1
ATOM 1257 C CA . VAL A 1 184 ? 2.809 -5.774 4.493 1.00 97.44 184 VAL A CA 1
ATOM 1258 C C . VAL A 1 184 ? 3.811 -5.087 5.407 1.00 97.44 184 VAL A C 1
ATOM 1260 O O . VAL A 1 184 ? 3.436 -4.212 6.184 1.00 97.44 184 VAL A O 1
ATOM 1263 N N . THR A 1 185 ? 5.083 -5.450 5.285 1.00 97.69 185 THR A N 1
ATOM 1264 C CA . THR A 1 185 ? 6.189 -4.788 5.982 1.00 97.69 185 THR A CA 1
ATOM 1265 C C . THR A 1 185 ? 6.862 -3.786 5.050 1.00 97.69 185 THR A C 1
ATOM 1267 O O . THR A 1 185 ? 7.281 -4.132 3.944 1.00 97.69 185 THR A O 1
ATOM 1270 N N . LEU A 1 186 ? 6.976 -2.540 5.494 1.00 97.94 186 LEU A N 1
ATOM 1271 C CA . LEU A 1 186 ? 7.719 -1.488 4.809 1.00 97.94 186 LEU A CA 1
ATOM 1272 C C . LEU A 1 186 ? 9.199 -1.640 5.162 1.00 97.94 186 LEU A C 1
ATOM 1274 O O . LEU A 1 186 ? 9.528 -1.749 6.341 1.00 97.94 186 LEU A O 1
ATOM 1278 N N . ASN A 1 187 ? 10.081 -1.666 4.159 1.00 95.56 187 ASN A N 1
ATOM 1279 C CA . ASN A 1 187 ? 11.521 -1.757 4.410 1.00 95.56 187 ASN A CA 1
ATOM 1280 C C . ASN A 1 187 ? 12.014 -0.533 5.196 1.00 95.56 187 ASN A C 1
ATOM 1282 O O . ASN A 1 187 ? 12.568 -0.687 6.280 1.00 95.56 187 ASN A O 1
ATOM 1286 N N . ASP A 1 188 ? 11.686 0.658 4.696 1.00 96.50 188 ASP A N 1
ATOM 1287 C CA . ASP A 1 188 ? 11.875 1.923 5.397 1.00 96.50 188 ASP A CA 1
ATOM 1288 C C . ASP A 1 188 ? 10.532 2.648 5.535 1.00 96.50 188 ASP A C 1
ATOM 1290 O O . ASP A 1 188 ? 9.955 3.120 4.551 1.00 96.50 188 ASP A O 1
ATOM 1294 N N . ALA A 1 189 ? 10.035 2.761 6.765 1.00 96.44 189 ALA A N 1
ATOM 1295 C CA . ALA A 1 189 ? 8.940 3.664 7.114 1.00 96.44 189 ALA A CA 1
ATOM 1296 C C . ALA A 1 189 ? 9.517 5.019 7.547 1.00 96.44 189 ALA A C 1
ATOM 1298 O O . ALA A 1 189 ? 10.572 5.071 8.182 1.00 96.44 189 ALA A O 1
ATOM 1299 N N . ALA A 1 190 ? 8.847 6.120 7.201 1.00 95.56 190 ALA A N 1
ATOM 1300 C CA . ALA A 1 190 ? 9.278 7.433 7.668 1.00 95.56 190 ALA A CA 1
ATOM 1301 C C . ALA A 1 190 ? 9.187 7.512 9.204 1.00 95.56 190 ALA A C 1
ATOM 1303 O O . ALA A 1 190 ? 8.408 6.804 9.836 1.00 95.56 190 ALA A O 1
ATOM 1304 N N . THR A 1 191 ? 10.003 8.365 9.826 1.00 93.56 191 THR A N 1
ATOM 1305 C CA . THR A 1 191 ? 10.069 8.471 11.291 1.00 93.56 191 THR A CA 1
ATOM 1306 C C . THR A 1 191 ? 8.689 8.680 11.918 1.00 93.56 191 THR A C 1
ATOM 1308 O O . THR A 1 191 ? 8.040 9.687 11.647 1.00 93.56 191 THR A O 1
ATOM 1311 N N . GLY A 1 192 ? 8.304 7.768 12.813 1.00 89.00 192 GLY A N 1
ATOM 1312 C CA . GLY A 1 192 ? 7.026 7.804 13.528 1.00 89.00 192 GLY A CA 1
ATOM 1313 C C . GLY A 1 192 ? 5.899 7.022 12.853 1.00 89.00 192 GLY A C 1
ATOM 1314 O O . GLY A 1 192 ? 4.894 6.790 13.506 1.00 89.00 192 GLY A O 1
ATOM 1315 N N . GLU A 1 193 ? 6.079 6.577 11.608 1.00 92.88 193 GLU A N 1
ATOM 1316 C CA . GLU A 1 193 ? 5.082 5.792 10.875 1.00 92.88 193 GLU A CA 1
ATOM 1317 C C . GLU A 1 193 ? 5.181 4.291 11.218 1.00 92.88 193 GLU A C 1
ATOM 1319 O O . GLU A 1 193 ? 6.284 3.781 11.475 1.00 92.88 193 GLU A O 1
ATOM 1324 N N . PRO A 1 194 ? 4.070 3.536 11.147 1.00 92.88 194 PRO A N 1
ATOM 1325 C CA . PRO A 1 194 ? 4.090 2.088 11.311 1.00 92.88 194 PRO A CA 1
ATOM 1326 C C . PRO A 1 194 ? 4.938 1.383 10.244 1.00 92.88 194 PRO A C 1
ATOM 1328 O O . PRO A 1 194 ? 4.807 1.624 9.042 1.00 92.88 194 PRO A O 1
ATOM 1331 N N . THR A 1 195 ? 5.772 0.435 10.677 1.00 95.44 195 THR A N 1
ATOM 1332 C CA . THR A 1 195 ? 6.624 -0.373 9.785 1.00 95.44 195 THR A CA 1
ATOM 1333 C C . THR A 1 195 ? 5.908 -1.585 9.193 1.00 95.44 195 THR A C 1
ATOM 1335 O O . THR A 1 195 ? 6.404 -2.181 8.238 1.00 95.44 195 THR A O 1
ATOM 1338 N N . ALA A 1 196 ? 4.750 -1.968 9.735 1.00 95.38 196 ALA A N 1
ATOM 1339 C CA . ALA A 1 196 ? 3.986 -3.120 9.280 1.00 95.38 196 ALA A CA 1
ATOM 1340 C C . ALA A 1 196 ? 2.480 -2.865 9.355 1.00 95.38 196 ALA A C 1
ATOM 1342 O O . ALA A 1 196 ? 1.990 -2.243 10.293 1.00 95.38 196 ALA A O 1
ATOM 1343 N N . TRP A 1 197 ? 1.758 -3.406 8.376 1.00 96.12 197 TRP A N 1
ATOM 1344 C CA . TRP A 1 197 ? 0.320 -3.233 8.211 1.00 96.12 197 TRP A CA 1
ATOM 1345 C C . TRP A 1 197 ? -0.357 -4.569 7.938 1.00 96.12 197 TRP A C 1
ATOM 1347 O O . TRP A 1 197 ? 0.086 -5.321 7.068 1.00 96.12 197 TRP A O 1
ATOM 1357 N N . VAL A 1 198 ? -1.436 -4.868 8.659 1.00 94.75 198 VAL A N 1
ATOM 1358 C CA . VAL A 1 198 ? -2.132 -6.156 8.565 1.00 94.75 198 VAL A CA 1
ATOM 1359 C C . VAL A 1 198 ? -3.425 -6.001 7.769 1.00 94.75 198 VAL A C 1
ATOM 1361 O O . VAL A 1 198 ? -4.390 -5.401 8.232 1.00 94.75 198 VAL A O 1
ATOM 1364 N N . PHE A 1 199 ? -3.463 -6.594 6.581 1.00 95.38 199 PHE A N 1
ATOM 1365 C CA . PHE A 1 199 ? -4.651 -6.692 5.743 1.00 95.38 199 PHE A CA 1
ATOM 1366 C C . PHE A 1 199 ? -5.379 -8.007 6.037 1.00 95.38 199 PHE A C 1
ATOM 1368 O O . PHE A 1 199 ? -4.832 -9.091 5.828 1.00 95.38 199 PHE A O 1
ATOM 1375 N N . ASN A 1 200 ? -6.619 -7.927 6.512 1.00 93.00 200 ASN A N 1
ATOM 1376 C CA . ASN A 1 200 ? -7.453 -9.080 6.870 1.00 93.00 200 ASN A CA 1
ATOM 1377 C C . ASN A 1 200 ? -8.865 -9.041 6.256 1.00 93.00 200 ASN A C 1
ATOM 1379 O O . ASN A 1 200 ? -9.607 -10.013 6.385 1.00 93.00 200 ASN A O 1
ATOM 1383 N N . ALA A 1 201 ? -9.230 -7.964 5.559 1.00 92.75 201 ALA A N 1
ATOM 1384 C CA . ALA A 1 201 ? -10.535 -7.815 4.932 1.00 92.75 201 ALA A CA 1
ATOM 1385 C C . ALA A 1 201 ? -10.454 -7.115 3.571 1.00 92.75 201 ALA A C 1
ATOM 1387 O O . ALA A 1 201 ? -9.562 -6.309 3.302 1.00 92.75 201 ALA A O 1
ATOM 1388 N N . VAL A 1 202 ? -11.421 -7.418 2.702 1.00 93.12 202 VAL A N 1
ATOM 1389 C CA . VAL A 1 202 ? -11.557 -6.765 1.394 1.00 93.12 202 VAL A CA 1
ATOM 1390 C C . VAL A 1 202 ? -11.920 -5.289 1.578 1.00 93.12 202 VAL A C 1
ATOM 1392 O O . VAL A 1 202 ? -12.767 -4.949 2.402 1.00 93.12 202 VAL A O 1
ATOM 1395 N N . GLY A 1 203 ? -11.310 -4.420 0.773 1.00 89.62 203 GLY A N 1
ATOM 1396 C CA . GLY A 1 203 ? -11.560 -2.976 0.742 1.00 89.62 203 GLY A CA 1
ATOM 1397 C C . GLY A 1 203 ? -10.594 -2.143 1.587 1.00 89.62 203 GLY A C 1
ATOM 1398 O O . GLY A 1 203 ? -10.573 -0.918 1.440 1.00 89.62 203 GLY A O 1
ATOM 1399 N N . GLN A 1 204 ? -9.773 -2.789 2.421 1.00 96.88 204 GLN A N 1
ATOM 1400 C CA . GLN A 1 204 ? -8.708 -2.139 3.185 1.00 96.88 204 GLN A CA 1
ATOM 1401 C C . GLN A 1 204 ? -7.640 -1.582 2.244 1.00 96.88 204 GLN A C 1
ATOM 1403 O O . GLN A 1 204 ? -7.251 -2.261 1.288 1.00 96.88 204 GLN A O 1
ATOM 1408 N N . MET A 1 205 ? -7.161 -0.361 2.498 1.00 96.12 205 MET A N 1
ATOM 1409 C CA . MET A 1 205 ? -6.186 0.287 1.618 1.00 96.12 205 MET A CA 1
ATOM 1410 C C . MET A 1 205 ? -5.248 1.249 2.348 1.00 96.12 205 MET A C 1
ATOM 1412 O O . MET A 1 205 ? -5.660 1.945 3.273 1.00 96.12 205 MET A O 1
ATOM 1416 N N . LEU A 1 206 ? -4.007 1.314 1.859 1.00 97.38 206 LEU A N 1
ATOM 1417 C CA . LEU A 1 206 ? -2.995 2.306 2.219 1.00 97.38 206 LEU A CA 1
ATOM 1418 C C . LEU A 1 206 ? -2.578 3.107 0.986 1.00 97.38 206 LEU A C 1
ATOM 1420 O O . LEU A 1 206 ? -2.273 2.521 -0.057 1.00 97.38 206 LEU A O 1
ATOM 1424 N N . GLU A 1 207 ? -2.501 4.430 1.111 1.00 95.75 207 GLU A N 1
ATOM 1425 C CA . GLU A 1 207 ? -1.742 5.278 0.195 1.00 95.75 207 GLU A CA 1
ATOM 1426 C C . GLU A 1 207 ? -0.496 5.796 0.895 1.00 95.75 207 GLU A C 1
ATOM 1428 O O . GLU A 1 207 ? -0.576 6.482 1.910 1.00 95.75 207 GLU A O 1
ATOM 1433 N N . LEU A 1 208 ? 0.652 5.506 0.303 1.00 97.12 208 LEU A N 1
ATOM 1434 C CA . LEU A 1 208 ? 1.969 5.858 0.795 1.00 97.12 208 LEU A CA 1
ATOM 1435 C C . LEU A 1 208 ? 2.645 6.826 -0.180 1.00 97.12 208 LEU A C 1
ATOM 1437 O O . LEU A 1 208 ? 2.419 6.782 -1.397 1.00 97.12 208 LEU A O 1
ATOM 1441 N N . MET A 1 209 ? 3.523 7.670 0.349 1.00 94.69 209 MET A N 1
ATOM 1442 C CA . MET A 1 209 ? 4.431 8.511 -0.421 1.00 94.69 209 MET A CA 1
ATOM 1443 C C . MET A 1 209 ? 5.859 8.344 0.093 1.00 94.69 209 MET A C 1
ATOM 1445 O O . MET A 1 209 ? 6.112 8.459 1.287 1.00 94.69 209 MET A O 1
ATOM 1449 N N . TRP A 1 210 ? 6.805 8.100 -0.807 1.00 94.69 210 TRP A N 1
ATOM 1450 C CA . TRP A 1 210 ? 8.217 8.055 -0.462 1.00 94.69 210 TRP A CA 1
ATOM 1451 C C . TRP A 1 210 ? 8.735 9.459 -0.152 1.00 94.69 210 TRP A C 1
ATOM 1453 O O . TRP A 1 210 ? 8.655 10.362 -0.991 1.00 94.69 210 TRP A O 1
ATOM 1463 N N . MET A 1 211 ? 9.289 9.636 1.041 1.00 94.19 211 MET A N 1
ATOM 1464 C CA . MET A 1 211 ? 9.910 10.874 1.504 1.00 94.19 211 MET A CA 1
ATOM 1465 C C . MET A 1 211 ? 11.421 10.680 1.654 1.00 94.19 211 MET A C 1
ATOM 1467 O O . MET A 1 211 ? 11.948 9.574 1.533 1.00 94.19 211 MET A O 1
ATOM 1471 N N . THR A 1 212 ? 12.149 11.762 1.936 1.00 88.88 212 THR A N 1
ATOM 1472 C CA . THR A 1 212 ? 13.559 11.669 2.334 1.00 88.88 212 THR A CA 1
ATOM 1473 C C . THR A 1 212 ? 13.638 11.015 3.718 1.00 88.88 212 THR A C 1
ATOM 1475 O O . THR A 1 212 ? 13.609 11.715 4.726 1.00 88.88 212 THR A O 1
ATOM 1478 N N . GLY A 1 213 ? 13.676 9.681 3.769 1.00 85.69 213 GLY A N 1
ATOM 1479 C CA . GLY A 1 213 ? 13.753 8.909 5.016 1.00 85.69 213 GLY A CA 1
ATOM 1480 C C . GLY A 1 213 ? 12.687 7.829 5.209 1.00 85.69 213 GLY A C 1
ATOM 1481 O O . GLY A 1 213 ? 12.569 7.343 6.325 1.00 85.69 213 GLY A O 1
ATOM 1482 N N . GLY A 1 214 ? 11.916 7.472 4.175 1.00 96.25 214 GLY A N 1
ATOM 1483 C CA . GLY A 1 214 ? 11.020 6.311 4.210 1.00 96.25 214 GLY A CA 1
ATOM 1484 C C . GLY A 1 214 ? 9.637 6.564 3.611 1.00 96.25 214 GLY A C 1
ATOM 1485 O O . GLY A 1 214 ? 9.308 7.673 3.175 1.00 96.25 214 GLY A O 1
ATOM 1486 N N . TRP A 1 215 ? 8.816 5.518 3.592 1.00 97.56 215 TRP A N 1
ATOM 1487 C CA . TRP A 1 215 ? 7.407 5.573 3.221 1.00 97.56 215 TRP A CA 1
ATOM 1488 C C . TRP A 1 215 ? 6.597 6.289 4.299 1.00 97.56 215 TRP A C 1
ATOM 1490 O O . TRP A 1 215 ? 6.581 5.873 5.453 1.00 97.56 215 TRP A O 1
ATOM 1500 N N . LYS A 1 216 ? 5.915 7.359 3.900 1.00 95.56 216 LYS A N 1
ATOM 1501 C CA . LYS A 1 216 ? 4.969 8.103 4.726 1.00 95.56 216 LYS A CA 1
ATOM 1502 C C . LYS A 1 216 ? 3.538 7.723 4.364 1.00 95.56 216 LYS A C 1
ATOM 1504 O O . LYS A 1 216 ? 3.213 7.725 3.172 1.00 95.56 216 LYS A O 1
ATOM 1509 N N . LEU A 1 217 ? 2.685 7.453 5.349 1.00 95.38 217 LEU A N 1
ATOM 1510 C CA . LEU A 1 217 ? 1.260 7.275 5.115 1.00 95.38 217 LEU A CA 1
ATOM 1511 C C . LEU A 1 217 ? 0.600 8.608 4.761 1.00 95.38 217 LEU A C 1
ATOM 1513 O O . LEU A 1 217 ? 0.841 9.655 5.360 1.00 95.38 217 LEU A O 1
ATOM 1517 N N . MET A 1 218 ? -0.233 8.568 3.728 1.00 93.62 218 MET A N 1
ATOM 1518 C CA . MET A 1 218 ? -1.004 9.713 3.252 1.00 93.62 218 MET A CA 1
ATOM 1519 C C . MET A 1 218 ? -2.489 9.525 3.511 1.00 93.62 218 MET A C 1
ATOM 1521 O O . MET A 1 218 ? -3.219 10.490 3.726 1.00 93.62 218 MET A O 1
ATOM 1525 N N . THR A 1 219 ? -2.965 8.291 3.391 1.00 92.69 219 THR A N 1
ATOM 1526 C CA . THR A 1 219 ? -4.375 7.955 3.544 1.00 92.69 219 THR A CA 1
ATOM 1527 C C . THR A 1 219 ? -4.493 6.490 3.903 1.00 92.69 219 THR A C 1
ATOM 1529 O O . THR A 1 219 ? -3.821 5.647 3.307 1.00 92.69 219 THR A O 1
ATOM 1532 N N . VAL A 1 220 ? -5.413 6.197 4.810 1.00 94.44 220 VAL A N 1
ATOM 1533 C CA . VAL A 1 220 ? -5.913 4.852 5.049 1.00 94.44 220 VAL A CA 1
ATOM 1534 C C . VAL A 1 220 ? -7.378 4.772 4.634 1.00 94.44 220 VAL A C 1
ATOM 1536 O O . VAL A 1 220 ? -8.110 5.765 4.626 1.00 94.44 220 VAL A O 1
ATOM 1539 N N . ARG A 1 221 ? -7.817 3.577 4.261 1.00 94.12 221 ARG A N 1
ATOM 1540 C CA . ARG A 1 221 ? -9.233 3.226 4.209 1.00 94.12 221 ARG A CA 1
ATOM 1541 C C . ARG A 1 221 ? -9.434 1.984 5.054 1.00 94.12 221 ARG A C 1
ATOM 1543 O O . ARG A 1 221 ? -8.964 0.911 4.670 1.00 94.12 221 ARG A O 1
ATOM 1550 N N . GLU A 1 222 ? -10.159 2.136 6.158 1.00 95.56 222 GLU A N 1
ATOM 1551 C CA . GLU A 1 222 ? -10.580 0.987 6.951 1.00 95.56 222 GLU A CA 1
ATOM 1552 C C . GLU A 1 222 ? -11.733 0.260 6.267 1.00 95.56 222 GLU A C 1
ATOM 1554 O O . GLU A 1 222 ? -12.614 0.869 5.646 1.00 95.56 222 GLU A O 1
ATOM 1559 N N . ALA A 1 223 ? -11.761 -1.056 6.429 1.00 94.75 223 ALA A N 1
ATOM 1560 C CA . ALA A 1 223 ? -12.877 -1.878 6.003 1.00 94.75 223 ALA A CA 1
ATOM 1561 C C . ALA A 1 223 ? -12.937 -3.177 6.807 1.00 94.75 223 ALA A C 1
ATOM 1563 O O . ALA A 1 223 ? -11.970 -3.592 7.444 1.00 94.75 223 ALA A O 1
ATOM 1564 N N . GLY A 1 224 ? -14.085 -3.841 6.716 1.00 93.94 224 GLY A N 1
ATOM 1565 C CA . GLY A 1 224 ? -14.283 -5.169 7.272 1.00 93.94 224 GLY A CA 1
ATOM 1566 C C . GLY A 1 224 ? -14.446 -5.207 8.784 1.00 93.94 224 GLY A C 1
ATOM 1567 O O . GLY A 1 224 ? -14.587 -4.185 9.461 1.00 93.94 224 GLY A O 1
ATOM 1568 N N . THR A 1 225 ? -14.464 -6.439 9.275 1.00 94.56 225 THR A N 1
ATOM 1569 C CA . THR A 1 225 ? -14.743 -6.776 10.663 1.00 94.56 225 THR A CA 1
ATOM 1570 C C . THR A 1 225 ? -13.788 -7.865 11.114 1.00 94.56 225 THR A C 1
ATOM 1572 O O . THR A 1 225 ? -13.495 -8.773 10.334 1.00 94.56 225 THR A O 1
ATOM 1575 N N . ASP A 1 226 ? -13.335 -7.803 12.358 1.00 94.44 226 ASP A N 1
ATOM 1576 C CA . ASP A 1 226 ? -12.577 -8.877 12.990 1.00 94.44 226 ASP A CA 1
ATOM 1577 C C . ASP A 1 226 ? -13.110 -9.204 14.394 1.00 94.44 226 ASP A C 1
ATOM 1579 O O . ASP A 1 226 ? -14.024 -8.561 14.912 1.00 94.44 226 ASP A O 1
ATOM 1583 N N . THR A 1 227 ? -12.556 -10.266 14.975 1.00 94.44 227 THR A N 1
ATOM 1584 C CA . THR A 1 227 ? -12.787 -10.688 16.360 1.00 94.44 227 THR A CA 1
ATOM 1585 C C . THR A 1 227 ? -11.425 -10.792 17.044 1.00 94.44 227 THR A C 1
ATOM 1587 O O . THR A 1 227 ? -10.820 -11.873 17.024 1.00 94.44 227 THR A O 1
ATOM 1590 N N . PRO A 1 228 ? -10.864 -9.671 17.528 1.00 94.00 228 PRO A N 1
ATOM 1591 C CA . PRO A 1 228 ? -9.517 -9.654 18.079 1.00 94.00 228 PRO A CA 1
ATOM 1592 C C . PRO A 1 228 ? -9.460 -10.510 19.348 1.00 94.00 228 PRO A C 1
ATOM 1594 O O . PRO A 1 228 ? -10.433 -10.608 20.096 1.00 94.00 228 PRO A O 1
ATOM 1597 N N . ALA A 1 229 ? -8.312 -11.141 19.597 1.00 92.31 229 ALA A N 1
ATOM 1598 C CA . ALA A 1 229 ? -8.109 -11.892 20.833 1.00 92.31 229 ALA A CA 1
ATOM 1599 C C . ALA A 1 229 ? -8.206 -10.954 22.047 1.00 92.31 229 ALA A C 1
ATOM 1601 O O . ALA A 1 229 ? -7.874 -9.771 21.941 1.00 92.31 229 ALA A O 1
ATOM 1602 N N . ALA A 1 230 ? -8.636 -11.475 23.193 1.00 90.38 230 ALA A N 1
ATOM 1603 C CA . ALA A 1 230 ? -8.624 -10.735 24.448 1.00 90.38 230 ALA A CA 1
ATOM 1604 C C . ALA A 1 230 ? -7.235 -10.139 24.733 1.00 90.38 230 ALA A C 1
ATOM 1606 O O . ALA A 1 230 ? -6.207 -10.769 24.461 1.00 90.38 230 ALA A O 1
ATOM 1607 N N . ALA A 1 231 ? -7.220 -8.910 25.247 1.00 88.56 231 ALA A N 1
ATOM 1608 C CA . ALA A 1 231 ? -6.014 -8.164 25.591 1.00 88.56 231 ALA A CA 1
ATOM 1609 C C . ALA A 1 231 ? -4.983 -7.979 24.451 1.00 88.56 231 ALA A C 1
ATOM 1611 O O . ALA A 1 231 ? -3.770 -7.977 24.678 1.00 88.56 231 ALA A O 1
ATOM 1612 N N . SER A 1 232 ? -5.449 -7.868 23.200 1.00 94.06 232 SER A N 1
ATOM 1613 C CA . SER A 1 232 ? -4.587 -7.662 22.028 1.00 94.06 232 SER A CA 1
ATOM 1614 C C . SER A 1 232 ? -4.568 -6.208 21.550 1.00 94.06 232 SER A C 1
ATOM 1616 O O . SER A 1 232 ? -5.460 -5.414 21.846 1.00 94.06 232 SER A O 1
ATOM 1618 N N . THR A 1 233 ? -3.534 -5.852 20.784 1.00 95.50 233 THR A N 1
ATOM 1619 C CA . THR A 1 233 ? -3.502 -4.585 20.048 1.00 95.50 233 THR A CA 1
ATOM 1620 C C . THR A 1 233 ? -4.406 -4.675 18.825 1.00 95.50 233 THR A C 1
ATOM 1622 O O . THR A 1 233 ? -4.306 -5.616 18.035 1.00 95.50 233 THR A O 1
ATOM 1625 N N . LEU A 1 234 ? -5.274 -3.683 18.672 1.00 95.69 234 LEU A N 1
ATOM 1626 C CA . LEU A 1 234 ? -6.272 -3.621 17.615 1.00 95.69 234 LEU A CA 1
ATOM 1627 C C . LEU A 1 234 ? -5.652 -3.216 16.273 1.00 95.69 234 LEU A C 1
ATOM 1629 O O . LEU A 1 234 ? -4.687 -2.453 16.203 1.00 95.69 234 LEU A O 1
ATOM 1633 N N . ASN A 1 235 ? -6.218 -3.744 15.188 1.00 94.25 235 ASN A N 1
ATOM 1634 C CA . ASN A 1 235 ? -5.763 -3.470 13.829 1.00 94.25 235 ASN A CA 1
ATOM 1635 C C . ASN A 1 235 ? -6.442 -2.219 13.251 1.00 94.25 235 ASN A C 1
ATOM 1637 O O . ASN A 1 235 ? -7.615 -2.278 12.896 1.00 94.25 235 ASN A O 1
ATOM 1641 N N . LEU A 1 236 ? -5.677 -1.143 13.035 1.00 94.12 236 LEU A N 1
ATOM 1642 C CA . LEU A 1 236 ? -6.173 0.123 12.475 1.00 94.12 236 LEU A CA 1
ATOM 1643 C C . LEU A 1 236 ? -6.800 0.010 11.071 1.00 94.12 236 LEU A C 1
ATOM 1645 O O . LEU A 1 236 ? -7.531 0.904 10.658 1.00 94.12 236 LEU A O 1
ATOM 1649 N N . LEU A 1 237 ? -6.537 -1.061 10.310 1.00 95.50 237 LEU A N 1
ATOM 1650 C CA . LEU A 1 237 ? -7.172 -1.265 8.999 1.00 95.50 237 LEU A CA 1
ATOM 1651 C C . LEU A 1 237 ? -8.580 -1.864 9.088 1.00 95.50 237 LEU A C 1
ATOM 1653 O O . LEU A 1 237 ? -9.336 -1.823 8.111 1.00 95.50 237 LEU A O 1
ATOM 1657 N N . VAL A 1 238 ? -8.949 -2.445 10.226 1.00 95.50 238 VAL A N 1
ATOM 1658 C CA . VAL A 1 238 ? -10.304 -2.952 10.452 1.00 95.50 238 VAL A CA 1
ATOM 1659 C C . VAL A 1 238 ? -11.200 -1.783 10.823 1.00 95.50 238 VAL A C 1
ATOM 1661 O O . VAL A 1 238 ? -10.763 -0.878 11.509 1.00 95.50 238 VAL A O 1
ATOM 1664 N N . ARG A 1 239 ? -12.444 -1.766 10.338 1.00 96.25 239 ARG A N 1
ATOM 1665 C CA . ARG A 1 239 ? -13.412 -0.712 10.689 1.00 96.25 239 ARG A CA 1
ATOM 1666 C C . ARG A 1 239 ? -14.229 -1.057 11.931 1.00 96.25 239 ARG A C 1
ATOM 1668 O O . ARG A 1 239 ? -14.713 -0.173 12.637 1.00 96.25 239 ARG A O 1
ATOM 1675 N N . THR A 1 240 ? -14.494 -2.342 12.134 1.00 97.06 240 THR A N 1
ATOM 1676 C CA . THR A 1 240 ? -15.357 -2.819 13.213 1.00 97.06 240 THR A CA 1
ATOM 1677 C C . THR A 1 240 ? -14.723 -4.006 13.913 1.00 97.06 240 THR A C 1
ATOM 1679 O O . THR A 1 240 ? -14.563 -5.065 13.319 1.00 97.06 240 THR A O 1
ATOM 1682 N N . HIS A 1 241 ? -14.431 -3.847 15.191 1.00 97.50 241 HIS A N 1
ATOM 1683 C CA . HIS A 1 241 ? -13.955 -4.908 16.058 1.00 97.50 241 HIS A CA 1
ATOM 1684 C C . HIS A 1 241 ? -15.132 -5.488 16.841 1.00 97.50 241 HIS A C 1
ATOM 1686 O O . HIS A 1 241 ? -15.845 -4.768 17.544 1.00 97.50 241 HIS A O 1
ATOM 1692 N N . ILE A 1 242 ? -15.348 -6.795 16.720 1.00 95.94 242 ILE A N 1
ATOM 1693 C CA . ILE A 1 242 ? -16.310 -7.528 17.540 1.00 95.94 242 ILE A CA 1
ATOM 1694 C C . ILE A 1 242 ? -15.544 -8.168 18.693 1.00 95.94 242 ILE A C 1
ATOM 1696 O O . ILE A 1 242 ? -14.850 -9.166 18.510 1.00 95.94 242 ILE A O 1
ATOM 1700 N N . ILE A 1 243 ? -15.674 -7.594 19.882 1.00 95.06 243 ILE A N 1
ATOM 1701 C CA . ILE A 1 243 ? -14.959 -8.051 21.072 1.00 95.06 243 ILE A CA 1
ATOM 1702 C C . ILE A 1 243 ? -15.817 -9.015 21.892 1.00 95.06 243 ILE A C 1
ATOM 1704 O O . ILE A 1 243 ? -17.053 -8.968 21.875 1.00 95.06 243 ILE A O 1
ATOM 1708 N N . ALA A 1 244 ? -15.145 -9.920 22.587 1.00 93.38 244 ALA A N 1
ATOM 1709 C CA . ALA A 1 244 ? -15.732 -10.869 23.516 1.00 93.38 244 ALA A CA 1
ATOM 1710 C C . ALA A 1 244 ? -15.082 -10.622 24.875 1.00 93.38 244 ALA A C 1
ATOM 1712 O O . ALA A 1 244 ? -13.869 -10.760 24.984 1.00 93.38 244 ALA A O 1
ATOM 1713 N N . ILE A 1 245 ? -15.879 -10.210 25.861 1.00 91.69 245 ILE A N 1
ATOM 1714 C CA . ILE A 1 245 ? -15.413 -9.927 27.220 1.00 91.69 245 ILE A CA 1
ATOM 1715 C C . ILE A 1 245 ? -15.649 -11.184 28.060 1.00 91.69 245 ILE A C 1
ATOM 1717 O O . ILE A 1 245 ? -16.807 -11.543 28.304 1.00 91.69 245 ILE A O 1
ATOM 1721 N N . ASP A 1 246 ? -14.567 -11.842 28.473 1.00 86.75 246 ASP A N 1
ATOM 1722 C CA . ASP A 1 246 ? -14.565 -13.035 29.335 1.00 86.75 246 ASP A CA 1
ATOM 1723 C C . ASP A 1 246 ? -13.795 -12.827 30.659 1.00 86.75 246 ASP A C 1
ATOM 1725 O O . ASP A 1 246 ? -13.614 -13.750 31.459 1.00 86.75 246 ASP A O 1
ATOM 1729 N N . GLY A 1 247 ? -13.412 -11.579 30.945 1.00 84.38 247 GLY A N 1
ATOM 1730 C CA . GLY A 1 247 ? -12.802 -11.184 32.206 1.00 84.38 247 GLY A CA 1
ATOM 1731 C C . GLY A 1 247 ? -12.355 -9.724 32.221 1.00 84.38 247 GLY A C 1
ATOM 1732 O O . GLY A 1 247 ? -13.035 -8.839 31.705 1.00 84.38 247 GLY A O 1
ATOM 1733 N N . THR A 1 248 ? -11.209 -9.460 32.862 1.00 84.38 248 THR A N 1
ATOM 1734 C CA . THR A 1 248 ? -10.566 -8.132 32.859 1.00 84.38 248 THR A CA 1
ATOM 1735 C C . THR A 1 248 ? -9.763 -7.964 31.571 1.00 84.38 248 THR A C 1
ATOM 1737 O O . THR A 1 248 ? -8.531 -7.962 31.594 1.00 84.38 248 THR A O 1
ATOM 1740 N N . ASP A 1 249 ? -10.463 -7.900 30.446 1.00 91.12 249 ASP A N 1
ATOM 1741 C CA . ASP A 1 249 ? -9.840 -7.789 29.131 1.00 91.12 249 ASP A CA 1
ATOM 1742 C C . ASP A 1 249 ? -9.575 -6.327 28.785 1.00 91.12 249 ASP A C 1
ATOM 1744 O O . ASP A 1 249 ? -10.462 -5.491 28.940 1.00 91.12 249 ASP A O 1
ATOM 1748 N N . ASP A 1 250 ? -8.371 -6.028 28.293 1.00 93.50 250 ASP A N 1
ATOM 1749 C CA . ASP A 1 250 ? -7.971 -4.673 27.904 1.00 93.50 250 ASP A CA 1
ATOM 1750 C C . ASP A 1 250 ? -7.371 -4.643 26.494 1.00 93.50 250 ASP A C 1
ATOM 1752 O O . ASP A 1 250 ? -6.218 -5.023 26.278 1.00 93.50 250 ASP A O 1
ATOM 1756 N N . TRP A 1 251 ? -8.161 -4.217 25.512 1.00 96.81 251 TRP A N 1
ATOM 1757 C CA . TRP A 1 251 ? -7.689 -4.058 24.138 1.00 96.81 251 TRP A CA 1
ATOM 1758 C C . TRP A 1 251 ? -6.973 -2.726 23.966 1.00 96.81 251 TRP A C 1
ATOM 1760 O O . TRP A 1 251 ? -7.442 -1.693 24.421 1.00 96.81 251 TRP A O 1
ATOM 1770 N N . ILE A 1 252 ? -5.865 -2.724 23.231 1.00 97.06 252 ILE A N 1
ATOM 1771 C CA . ILE A 1 252 ? -5.094 -1.499 23.002 1.00 97.06 252 ILE A CA 1
ATOM 1772 C C . ILE A 1 252 ? -5.451 -0.956 21.625 1.00 97.06 252 ILE A C 1
ATOM 1774 O O . ILE A 1 252 ? -5.121 -1.584 20.615 1.00 97.06 252 ILE A O 1
ATOM 1778 N N . LEU A 1 253 ? -6.087 0.212 21.576 1.00 96.94 253 LEU A N 1
ATOM 1779 C CA . LEU A 1 253 ? -6.299 0.975 20.353 1.00 96.94 253 LEU A CA 1
ATOM 1780 C C . LEU A 1 253 ? -5.077 1.874 20.100 1.00 96.94 253 LEU A C 1
ATOM 1782 O O . LEU A 1 253 ? -4.835 2.804 20.876 1.00 96.94 253 LEU A O 1
ATOM 1786 N N . PRO A 1 254 ? -4.295 1.641 19.030 1.00 95.31 254 PRO A N 1
ATOM 1787 C CA . PRO A 1 254 ? -3.199 2.537 18.677 1.00 95.31 254 PRO A CA 1
ATOM 1788 C C . PRO A 1 254 ? -3.697 3.952 18.347 1.00 95.31 254 PRO A C 1
ATOM 1790 O O . PRO A 1 254 ? -4.876 4.164 18.054 1.00 95.31 254 PRO A O 1
ATOM 1793 N N . SER A 1 255 ? -2.791 4.929 18.353 1.00 93.81 255 SER A N 1
ATOM 1794 C CA . SER A 1 255 ? -3.071 6.244 17.764 1.00 93.81 255 SER A CA 1
ATOM 1795 C C . SER A 1 255 ? -3.478 6.088 16.300 1.00 93.81 255 SER A C 1
ATOM 1797 O O . SER A 1 255 ? -2.916 5.251 15.598 1.00 93.81 255 SER A O 1
ATOM 1799 N N . GLY A 1 256 ? -4.431 6.897 15.842 1.00 92.81 256 GLY A N 1
ATOM 1800 C CA . GLY A 1 256 ? -4.717 6.982 14.414 1.00 92.81 256 GLY A CA 1
ATOM 1801 C C . GLY A 1 256 ? -3.563 7.647 13.660 1.00 92.81 256 GLY A C 1
ATOM 1802 O O . GLY A 1 256 ? -2.816 8.454 14.220 1.00 92.81 256 GLY A O 1
ATOM 1803 N N . GLU A 1 257 ? -3.427 7.336 12.377 1.00 91.62 257 GLU A N 1
ATOM 1804 C CA . GLU A 1 257 ? -2.332 7.850 11.545 1.00 91.62 257 GLU A CA 1
ATOM 1805 C C . GLU A 1 257 ? -2.778 9.056 10.697 1.00 91.62 257 GLU A C 1
ATOM 1807 O O . GLU A 1 257 ? -2.007 9.980 10.426 1.00 91.62 257 GLU A O 1
ATOM 1812 N N . VAL A 1 258 ? -4.057 9.099 10.316 1.00 92.06 258 VAL A N 1
ATOM 1813 C CA . VAL A 1 258 ? -4.664 10.139 9.477 1.00 92.06 258 VAL A CA 1
ATOM 1814 C C . VAL A 1 258 ? -5.948 10.676 10.121 1.00 92.06 258 VAL A C 1
ATOM 1816 O O . VAL A 1 258 ? -6.828 9.905 10.505 1.00 92.06 258 VAL A O 1
ATOM 1819 N N . PRO A 1 259 ? -6.123 12.009 10.226 1.00 93.31 259 PRO A N 1
ATOM 1820 C CA . PRO A 1 259 ? -7.375 12.588 10.706 1.00 93.31 259 PRO A CA 1
ATOM 1821 C C . PRO A 1 259 ? -8.587 12.104 9.900 1.00 93.31 259 PRO A C 1
ATOM 1823 O O . PRO A 1 259 ? -8.576 12.121 8.667 1.00 93.31 259 PRO A O 1
ATOM 1826 N N . GLY A 1 260 ? -9.653 11.727 10.601 1.00 91.94 260 GLY A N 1
ATOM 1827 C CA . GLY A 1 260 ? -10.875 11.172 10.019 1.00 91.94 260 GLY A CA 1
ATOM 1828 C C . GLY A 1 260 ? -10.953 9.645 10.041 1.00 91.94 260 GLY A C 1
ATOM 1829 O O . GLY A 1 260 ? -12.020 9.110 9.735 1.00 91.94 260 GLY A O 1
ATOM 1830 N N . GLU A 1 261 ? -9.878 8.952 10.427 1.00 94.88 261 GLU A N 1
ATOM 1831 C CA . GLU A 1 261 ? -9.920 7.517 10.727 1.00 94.88 261 GLU A CA 1
ATOM 1832 C C . GLU A 1 261 ? -11.022 7.201 11.735 1.00 94.88 261 GLU A C 1
ATOM 1834 O O . GLU A 1 261 ? -11.243 7.966 12.669 1.00 94.88 261 GLU A O 1
ATOM 1839 N N . THR A 1 262 ? -11.756 6.111 11.528 1.00 96.75 262 THR A N 1
ATOM 1840 C CA . THR A 1 262 ? -12.909 5.722 12.339 1.00 96.75 262 THR A CA 1
ATOM 1841 C C . THR A 1 262 ? -12.817 4.263 12.761 1.00 96.75 262 THR A C 1
ATOM 1843 O O . THR A 1 262 ? -12.707 3.364 11.930 1.00 96.75 262 THR A O 1
ATOM 1846 N N . GLN A 1 263 ? -12.986 4.021 14.057 1.00 97.75 263 GLN A N 1
ATOM 1847 C CA . GLN A 1 263 ? -12.989 2.686 14.645 1.00 97.75 263 GLN A CA 1
ATOM 1848 C C . GLN A 1 263 ? -14.296 2.436 15.384 1.00 97.75 263 GLN A C 1
ATOM 1850 O O . GLN A 1 263 ? -14.812 3.318 16.069 1.00 97.75 263 GLN A O 1
ATOM 1855 N N . SER A 1 264 ? -14.870 1.247 15.208 1.00 97.62 264 SER A N 1
ATOM 1856 C CA . SER A 1 264 ? -16.081 0.819 15.915 1.00 97.62 264 SER A CA 1
ATOM 1857 C C . SER A 1 264 ? -15.830 -0.448 16.712 1.00 97.62 264 SER A C 1
ATOM 1859 O O . SER A 1 264 ? -15.187 -1.370 16.221 1.00 97.62 264 SER A O 1
ATOM 1861 N N . PHE A 1 265 ? -16.416 -0.524 17.896 1.00 97.62 265 PHE A N 1
ATOM 1862 C CA . PHE A 1 265 ? -16.277 -1.635 18.826 1.00 97.62 265 PHE A CA 1
ATOM 1863 C C . PHE A 1 265 ? -17.658 -2.123 19.218 1.00 97.62 265 PHE A C 1
ATOM 1865 O O . PHE A 1 265 ? -18.498 -1.316 19.612 1.00 97.62 265 PHE A O 1
ATOM 1872 N N . ILE A 1 266 ? -17.900 -3.426 19.093 1.00 97.06 266 ILE A N 1
ATOM 1873 C CA . ILE A 1 266 ? -19.173 -4.055 19.444 1.00 97.06 266 ILE A CA 1
ATOM 1874 C C . ILE A 1 266 ? -18.895 -5.221 20.378 1.00 97.06 266 ILE A C 1
ATOM 1876 O O . ILE A 1 266 ? -18.175 -6.152 20.015 1.00 97.06 266 ILE A O 1
ATOM 1880 N N . VAL A 1 267 ? -19.523 -5.210 21.548 1.00 95.69 267 VAL A N 1
ATOM 1881 C CA . VAL A 1 267 ? -19.456 -6.338 22.477 1.00 95.69 267 VAL A CA 1
ATOM 1882 C C . VAL A 1 267 ? -20.411 -7.440 22.023 1.00 95.69 267 VAL A C 1
ATOM 1884 O O . VAL A 1 267 ? -21.630 -7.259 21.978 1.00 95.69 267 VAL A O 1
ATOM 1887 N N . SER A 1 268 ? -19.861 -8.607 21.691 1.00 95.06 268 SER A N 1
ATOM 1888 C CA . SER A 1 268 ? -20.632 -9.798 21.298 1.00 95.06 268 SER A CA 1
ATOM 1889 C C . SER A 1 268 ? -20.987 -10.710 22.468 1.00 95.06 268 SER A C 1
ATOM 1891 O O . SER A 1 268 ? -22.054 -11.326 22.467 1.00 95.06 268 SER A O 1
ATOM 1893 N N . THR A 1 269 ? -20.120 -10.774 23.474 1.00 92.38 269 THR A N 1
ATOM 1894 C CA . THR A 1 269 ? -20.313 -11.524 24.718 1.00 92.38 269 THR A CA 1
ATOM 1895 C C . THR A 1 269 ? -19.774 -10.702 25.879 1.00 92.38 269 THR A C 1
ATOM 1897 O O . THR A 1 269 ? -18.769 -10.011 25.717 1.00 92.38 269 THR A O 1
ATOM 1900 N N . ALA A 1 270 ? -20.435 -10.774 27.033 1.00 87.56 270 ALA A N 1
ATOM 1901 C CA . ALA A 1 270 ? -19.984 -10.107 28.245 1.00 87.56 270 ALA A CA 1
ATOM 1902 C C . ALA A 1 270 ? -20.282 -10.955 29.481 1.00 87.56 270 ALA A C 1
ATOM 1904 O O . ALA A 1 270 ? -21.431 -11.355 29.691 1.00 87.56 270 ALA A O 1
ATOM 1905 N N . ASP A 1 271 ? -19.271 -11.140 30.328 1.00 78.31 271 ASP A N 1
ATOM 1906 C CA . ASP A 1 271 ? -19.413 -11.776 31.645 1.00 78.31 271 ASP A CA 1
ATOM 1907 C C . ASP A 1 271 ? -19.880 -10.799 32.748 1.00 78.31 271 ASP A C 1
ATOM 1909 O O . ASP A 1 271 ? -19.998 -11.165 33.918 1.00 78.31 271 ASP A O 1
ATOM 1913 N N . ASN A 1 272 ? -20.273 -9.576 32.361 1.00 66.69 272 ASN A N 1
ATOM 1914 C CA . ASN A 1 272 ? -20.827 -8.471 33.161 1.00 66.69 272 ASN A CA 1
ATOM 1915 C C . ASN A 1 272 ? -19.923 -7.933 34.291 1.00 66.69 272 ASN A C 1
ATOM 1917 O O . ASN A 1 272 ? -20.065 -6.764 34.649 1.00 66.69 272 ASN A O 1
ATOM 1921 N N . ILE A 1 273 ? -19.028 -8.741 34.880 1.00 74.88 273 ILE A N 1
ATOM 1922 C CA . ILE A 1 273 ? -18.054 -8.332 35.903 1.00 74.88 273 ILE A CA 1
ATOM 1923 C C . ILE A 1 273 ? -16.794 -9.217 35.822 1.00 74.88 273 ILE A C 1
ATOM 1925 O O . ILE A 1 273 ? -16.908 -10.427 36.040 1.00 74.88 273 ILE A O 1
ATOM 1929 N N . PRO A 1 274 ? -15.588 -8.637 35.667 1.00 76.88 274 PRO A N 1
ATOM 1930 C CA . PRO A 1 274 ? -15.293 -7.209 35.490 1.00 76.88 274 PRO A CA 1
ATOM 1931 C C . PRO A 1 274 ? -15.609 -6.702 34.071 1.00 76.88 274 PRO A C 1
ATOM 1933 O O . PRO A 1 274 ? -15.866 -7.488 33.166 1.00 76.88 274 PRO A O 1
ATOM 1936 N N . ALA A 1 275 ? -15.670 -5.376 33.914 1.00 83.00 275 ALA A N 1
ATOM 1937 C CA . ALA A 1 275 ? -15.855 -4.740 32.611 1.00 83.00 275 ALA A CA 1
ATOM 1938 C C . ALA A 1 275 ? -14.589 -4.895 31.757 1.00 83.00 275 ALA A C 1
ATOM 1940 O O . ALA A 1 275 ? -13.482 -4.893 32.302 1.00 83.00 275 ALA A O 1
ATOM 1941 N N . GLY A 1 276 ? -14.771 -4.988 30.442 1.00 90.44 276 GLY A N 1
ATOM 1942 C CA . GLY A 1 276 ? -13.674 -4.894 29.488 1.00 90.44 276 GLY A CA 1
ATOM 1943 C C . GLY A 1 276 ? -13.346 -3.433 29.192 1.00 90.44 276 GLY A C 1
ATOM 1944 O O . GLY A 1 276 ? -14.224 -2.564 29.255 1.00 90.44 276 GLY A O 1
ATOM 1945 N N . THR A 1 277 ? -12.091 -3.164 28.857 1.00 94.44 277 THR A N 1
ATOM 1946 C CA . THR A 1 277 ? -11.607 -1.832 28.493 1.00 94.44 277 THR A CA 1
ATOM 1947 C C . THR A 1 277 ? -11.006 -1.818 27.098 1.00 94.44 277 THR A C 1
ATOM 1949 O O . THR A 1 277 ? -10.473 -2.814 26.611 1.00 94.44 277 THR A O 1
ATOM 1952 N N . ILE A 1 278 ? -11.097 -0.669 26.436 1.00 96.38 278 ILE A N 1
ATOM 1953 C CA . ILE A 1 278 ? -10.275 -0.356 25.272 1.00 96.38 278 ILE A CA 1
ATOM 1954 C C . ILE A 1 278 ? -9.407 0.832 25.654 1.00 96.38 278 ILE A C 1
ATOM 1956 O O . ILE A 1 278 ? -9.897 1.960 25.671 1.00 96.38 278 ILE A O 1
ATOM 1960 N N . SER A 1 279 ? -8.141 0.565 25.945 1.00 96.19 279 SER A N 1
ATOM 1961 C CA . SER A 1 279 ? -7.134 1.574 26.254 1.00 96.19 279 SER A CA 1
ATOM 1962 C C . SER A 1 279 ? -6.695 2.331 25.002 1.00 96.19 279 SER A C 1
ATOM 1964 O O . SER A 1 279 ? -6.470 1.742 23.940 1.00 96.19 279 SER A O 1
ATOM 1966 N N . GLY A 1 280 ? -6.504 3.641 25.126 1.00 95.31 280 GLY A N 1
ATOM 1967 C CA . GLY A 1 280 ? -6.105 4.508 24.023 1.00 95.31 280 GLY A CA 1
ATOM 1968 C C . GLY A 1 280 ? -5.952 5.971 24.434 1.00 95.31 280 GLY A C 1
ATOM 1969 O O . GLY A 1 280 ? -5.900 6.323 25.607 1.00 95.31 280 GLY A O 1
ATOM 1970 N N . LEU A 1 281 ? -5.832 6.851 23.443 1.00 95.00 281 LEU A N 1
ATOM 1971 C CA . LEU A 1 281 ? -5.828 8.297 23.664 1.00 95.00 281 LEU A CA 1
ATOM 1972 C C . LEU A 1 281 ? -7.202 8.846 23.304 1.00 95.00 281 LEU A C 1
ATOM 1974 O O . LEU A 1 281 ? -7.465 9.043 22.119 1.00 95.00 281 LEU A O 1
ATOM 1978 N N . PHE A 1 282 ? -8.058 9.112 24.288 1.00 95.50 282 PHE A N 1
ATOM 1979 C CA . PHE A 1 282 ? -9.416 9.596 24.046 1.00 95.50 282 PHE A CA 1
ATOM 1980 C C . PHE A 1 282 ? -9.600 11.045 24.502 1.00 95.50 282 PHE A C 1
ATOM 1982 O O . PHE A 1 282 ? -8.807 11.605 25.269 1.00 95.50 282 PHE A O 1
ATOM 1989 N N . TYR A 1 283 ? -10.653 11.664 23.979 1.00 92.88 283 TYR A N 1
ATOM 1990 C CA . TYR A 1 283 ? -11.353 12.724 24.692 1.00 92.88 283 TYR A CA 1
ATOM 1991 C C . TYR A 1 283 ? -12.399 12.090 25.607 1.00 92.88 283 TYR A C 1
ATOM 1993 O O . TYR A 1 283 ? -13.063 11.139 25.190 1.00 92.88 283 TYR A O 1
ATOM 2001 N N . ASP A 1 284 ? -12.540 12.603 26.824 1.00 86.31 284 ASP A N 1
ATOM 2002 C CA . ASP A 1 284 ? -13.612 12.174 27.727 1.00 86.31 284 ASP A CA 1
ATOM 2003 C C . ASP A 1 284 ? -14.990 12.718 27.282 1.00 86.31 284 ASP A C 1
ATOM 2005 O O . ASP A 1 284 ? -15.121 13.388 26.249 1.00 86.31 284 ASP A O 1
ATOM 2009 N N . GLU A 1 285 ? -16.048 12.433 28.046 1.00 80.12 285 GLU A N 1
ATOM 2010 C CA . GLU A 1 285 ? -17.402 12.890 27.718 1.00 80.12 285 GLU A CA 1
ATOM 2011 C C . GLU A 1 285 ? -17.614 14.402 27.857 1.00 80.12 285 GLU A C 1
ATOM 2013 O O . GLU A 1 285 ? -18.602 14.921 27.325 1.00 80.12 285 GLU A O 1
ATOM 2018 N N . ASP A 1 286 ? -16.731 15.114 28.562 1.00 81.31 286 ASP A N 1
ATOM 2019 C CA . ASP A 1 286 ? -16.793 16.572 28.680 1.00 81.31 286 ASP A CA 1
ATOM 2020 C C . ASP A 1 286 ? -15.953 17.298 27.608 1.00 81.31 286 ASP A C 1
ATOM 2022 O O . ASP A 1 286 ? -16.108 18.509 27.398 1.00 81.31 286 ASP A O 1
ATOM 2026 N N . GLY A 1 287 ? -15.159 16.533 26.852 1.00 80.31 287 GLY A N 1
ATOM 2027 C CA . GLY A 1 287 ? -14.275 17.000 25.794 1.00 80.31 287 GLY A CA 1
ATOM 2028 C C . GLY A 1 287 ? -12.859 17.321 26.278 1.00 80.31 287 GLY A C 1
ATOM 2029 O O . GLY A 1 287 ? -12.083 17.905 25.512 1.00 80.31 287 GLY A O 1
ATOM 2030 N N . SER A 1 288 ? -12.500 16.973 27.514 1.00 86.62 288 SER A N 1
ATOM 2031 C CA . SER A 1 288 ? -11.145 17.100 28.029 1.00 86.62 288 SER A CA 1
ATOM 2032 C C . SER A 1 288 ? -10.208 16.048 27.437 1.00 86.62 288 SER A C 1
ATOM 2034 O O . SER A 1 288 ? -10.586 14.957 27.006 1.00 86.62 288 SER A O 1
ATOM 2036 N N . ALA A 1 289 ? -8.927 16.401 27.420 1.00 88.62 289 ALA A N 1
ATOM 2037 C CA . ALA A 1 289 ? -7.846 15.561 26.941 1.00 88.62 289 ALA A CA 1
ATOM 2038 C C . ALA A 1 289 ? -7.300 14.666 28.073 1.00 88.62 289 ALA A C 1
ATOM 2040 O O . ALA A 1 289 ? -6.081 14.522 28.205 1.00 88.62 289 ALA A O 1
ATOM 2041 N N . ASP A 1 290 ? -8.181 14.037 28.848 1.00 88.62 290 ASP A N 1
ATOM 2042 C CA . ASP A 1 290 ? -7.792 13.190 29.982 1.00 88.62 290 ASP A CA 1
ATOM 2043 C C . ASP A 1 290 ? -8.309 11.743 29.875 1.00 88.62 290 ASP A C 1
ATOM 2045 O O . ASP A 1 290 ? -7.798 10.885 30.588 1.00 88.62 290 ASP A O 1
ATOM 2049 N N . GLY A 1 291 ? -9.226 11.448 28.942 1.00 86.94 291 GLY A N 1
ATOM 2050 C CA . GLY A 1 291 ? -9.765 10.098 28.736 1.00 86.94 291 GLY A CA 1
ATOM 2051 C C . GLY A 1 291 ? -8.711 9.090 28.262 1.00 86.94 291 GLY A C 1
ATOM 2052 O O . GLY A 1 291 ? -7.973 9.349 27.301 1.00 86.94 291 GLY A O 1
ATOM 2053 N N . VAL A 1 292 ? -8.660 7.934 28.923 1.00 91.25 292 VAL A N 1
ATOM 2054 C CA . VAL A 1 292 ? -7.674 6.869 28.673 1.00 91.25 292 VAL A CA 1
ATOM 2055 C C . VAL A 1 292 ? -8.307 5.556 28.237 1.00 91.25 292 VAL A C 1
ATOM 2057 O O . VAL A 1 292 ? -7.718 4.877 27.399 1.00 91.25 292 VAL A O 1
ATOM 2060 N N . ASP A 1 293 ? -9.525 5.250 28.690 1.00 94.38 293 ASP A N 1
ATOM 2061 C CA . ASP A 1 293 ? -10.170 3.972 28.377 1.00 94.38 293 ASP A CA 1
ATOM 2062 C C . ASP A 1 293 ? -11.623 4.158 27.935 1.00 94.38 293 ASP A C 1
ATOM 2064 O O . ASP A 1 293 ? -12.358 4.981 28.477 1.00 94.38 293 ASP A O 1
ATOM 2068 N N . LEU A 1 294 ? -12.073 3.334 26.988 1.00 94.88 294 LEU A N 1
ATOM 2069 C CA . LEU A 1 294 ? -13.497 3.047 26.812 1.00 94.88 294 LEU A CA 1
ATOM 2070 C C . LEU A 1 294 ? -13.861 1.849 27.682 1.00 94.88 294 LEU A C 1
ATOM 2072 O O . LEU A 1 294 ? -13.277 0.780 27.529 1.00 94.88 294 LEU A O 1
ATOM 2076 N N . VAL A 1 295 ? -14.856 1.996 28.547 1.00 93.50 295 VAL A N 1
ATOM 2077 C CA . VAL A 1 295 ? -15.314 0.940 29.456 1.00 93.50 295 VAL A CA 1
ATOM 2078 C C . VAL A 1 295 ? -16.616 0.342 28.927 1.00 93.50 295 VAL A C 1
ATOM 2080 O O . VAL A 1 295 ? -17.621 1.044 28.800 1.00 93.50 295 VAL A O 1
ATOM 2083 N N . MET A 1 296 ? -16.608 -0.961 28.635 1.00 91.94 296 MET A N 1
ATOM 2084 C CA . MET A 1 296 ? -17.740 -1.708 28.068 1.00 91.94 296 MET A CA 1
ATOM 2085 C C . MET A 1 296 ? -18.050 -2.928 28.950 1.00 91.94 296 MET A C 1
ATOM 2087 O O . MET A 1 296 ? -17.137 -3.589 29.446 1.00 91.94 296 MET A O 1
ATOM 2091 N N . ASN A 1 297 ? -19.324 -3.242 29.197 1.00 89.62 297 ASN A N 1
ATOM 2092 C CA . ASN A 1 297 ? -19.700 -4.261 30.186 1.00 89.62 297 ASN A CA 1
ATOM 2093 C C . ASN A 1 297 ? -20.930 -5.114 29.846 1.00 89.62 297 ASN A C 1
ATOM 2095 O O . ASN A 1 297 ? -21.219 -6.056 30.586 1.00 89.62 297 ASN A O 1
ATOM 2099 N N . ALA A 1 298 ? -21.631 -4.835 28.751 1.00 91.56 298 ALA A N 1
ATOM 2100 C CA . ALA A 1 298 ? -22.818 -5.569 28.348 1.00 91.56 298 ALA A CA 1
ATOM 2101 C C . ALA A 1 298 ? -22.800 -5.930 26.859 1.00 91.56 298 ALA A C 1
ATOM 2103 O O . ALA A 1 298 ? -22.182 -5.284 26.015 1.00 91.56 298 ALA A O 1
ATOM 2104 N N . ILE A 1 299 ? -23.516 -7.004 26.525 1.00 93.31 299 ILE A N 1
ATOM 2105 C CA . ILE A 1 299 ? -23.723 -7.408 25.132 1.00 93.31 299 ILE A CA 1
ATOM 2106 C C . ILE A 1 299 ? -24.422 -6.269 24.383 1.00 93.31 299 ILE A C 1
ATOM 2108 O O . ILE A 1 299 ? -25.411 -5.724 24.870 1.00 93.31 299 ILE A O 1
ATOM 2112 N N . ALA A 1 300 ? -23.950 -5.995 23.166 1.00 92.06 300 ALA A N 1
ATOM 2113 C CA . ALA A 1 300 ? -24.391 -4.905 22.299 1.00 92.06 300 ALA A CA 1
ATOM 2114 C C . ALA A 1 300 ? -23.996 -3.492 22.753 1.00 92.06 300 ALA A C 1
ATOM 2116 O O . ALA A 1 300 ? -24.424 -2.527 22.112 1.00 92.06 300 ALA A O 1
ATOM 2117 N N . ASP A 1 301 ? -23.138 -3.359 23.770 1.00 95.31 301 ASP A N 1
ATOM 2118 C CA . ASP A 1 301 ? -22.406 -2.113 23.971 1.00 95.31 301 ASP A CA 1
ATOM 2119 C C . ASP A 1 301 ? -21.643 -1.766 22.690 1.00 95.31 301 ASP A C 1
ATOM 2121 O O . ASP A 1 301 ? -21.031 -2.628 22.043 1.00 95.31 301 ASP A O 1
ATOM 2125 N N . LEU A 1 302 ? -21.720 -0.492 22.314 1.00 96.44 302 LEU A N 1
ATOM 2126 C CA . LEU A 1 302 ? -21.163 0.029 21.074 1.00 96.44 302 LEU A CA 1
ATOM 2127 C C . LEU A 1 302 ? -20.425 1.328 21.358 1.00 96.44 302 LEU A C 1
ATOM 2129 O O . LEU A 1 302 ? -20.988 2.258 21.939 1.00 96.44 302 LEU A O 1
ATOM 2133 N N . ALA A 1 303 ? -19.208 1.416 20.844 1.00 97.44 303 ALA A N 1
ATOM 2134 C CA . ALA A 1 303 ? -18.479 2.666 20.742 1.00 97.44 303 ALA A CA 1
ATOM 2135 C C . ALA A 1 303 ? -17.998 2.866 19.308 1.00 97.44 303 ALA A C 1
ATOM 2137 O O . ALA A 1 303 ? -17.483 1.943 18.683 1.00 97.44 303 ALA A O 1
ATOM 2138 N N . THR A 1 304 ? -18.154 4.078 18.793 1.00 97.38 304 THR A N 1
ATOM 2139 C CA . THR A 1 304 ? -17.530 4.521 17.552 1.00 97.38 304 THR A CA 1
ATOM 2140 C C . THR A 1 304 ? -16.737 5.775 17.848 1.00 97.38 304 THR A C 1
ATOM 2142 O O . THR A 1 304 ? -17.268 6.751 18.385 1.00 97.38 304 THR A O 1
ATOM 2145 N N . VAL A 1 305 ? -15.467 5.743 17.474 1.00 97.31 305 VAL A N 1
ATOM 2146 C CA . VAL A 1 305 ? -14.513 6.825 17.685 1.00 97.31 305 VAL A CA 1
ATOM 2147 C C . VAL A 1 305 ? -13.928 7.274 16.356 1.00 97.31 305 VAL A C 1
ATOM 2149 O O . VAL A 1 305 ? -13.806 6.474 15.428 1.00 97.31 305 VAL A O 1
ATOM 2152 N N . GLN A 1 306 ? -13.560 8.548 16.270 1.00 96.88 306 GLN A N 1
ATOM 2153 C CA . GLN A 1 306 ? -12.907 9.131 15.107 1.00 96.88 306 GLN A CA 1
ATOM 2154 C C . GLN A 1 306 ? -11.617 9.842 15.517 1.00 96.88 306 GLN A C 1
ATOM 2156 O O . GLN A 1 306 ? -11.620 10.627 16.460 1.00 96.88 306 GLN A O 1
ATOM 2161 N N . TRP A 1 307 ? -10.522 9.598 14.807 1.00 96.50 307 TRP A N 1
ATOM 2162 C CA . TRP A 1 307 ? -9.251 10.271 15.040 1.00 96.50 307 TRP A CA 1
ATOM 2163 C C . TRP A 1 307 ? -9.303 11.715 14.541 1.00 96.50 307 TRP A C 1
ATOM 2165 O O . TRP A 1 307 ? -9.687 11.969 13.395 1.00 96.50 307 TRP A O 1
ATOM 2175 N N . ASP A 1 308 ? -8.890 12.676 15.364 1.00 94.31 308 ASP A N 1
ATOM 2176 C CA . ASP A 1 308 ? -8.813 14.090 14.970 1.00 94.31 308 ASP A CA 1
ATOM 2177 C C . ASP A 1 308 ? -7.406 14.534 14.523 1.00 94.31 308 ASP A C 1
ATOM 2179 O O . ASP A 1 308 ? -7.232 15.649 14.025 1.00 94.31 308 ASP A O 1
ATOM 2183 N N . GLY A 1 309 ? -6.409 13.652 14.656 1.00 92.81 309 GLY A N 1
ATOM 2184 C CA . GLY A 1 309 ? -4.989 13.941 14.438 1.00 92.81 309 GLY A CA 1
ATOM 2185 C C . GLY A 1 309 ? -4.135 13.899 15.708 1.00 92.81 309 GLY A C 1
ATOM 2186 O O . GLY A 1 309 ? -2.910 13.881 15.605 1.00 92.81 309 GLY A O 1
ATOM 2187 N N . LEU A 1 310 ? -4.757 13.891 16.887 1.00 92.94 310 LEU A N 1
ATOM 2188 C CA . LEU A 1 310 ? -4.090 13.848 18.189 1.00 92.94 310 LEU A CA 1
ATOM 2189 C C . LEU A 1 310 ? -4.704 12.812 19.130 1.00 92.94 310 LEU A C 1
ATOM 2191 O O . LEU A 1 310 ? -3.968 12.207 19.911 1.00 92.94 310 LEU A O 1
ATOM 2195 N N . ARG A 1 311 ? -6.033 12.661 19.101 1.00 95.62 311 ARG A N 1
ATOM 2196 C CA . ARG A 1 311 ? -6.806 11.778 19.978 1.00 95.62 311 ARG A CA 1
ATOM 2197 C C . ARG A 1 311 ? -8.048 11.235 19.277 1.00 95.62 311 ARG A C 1
ATOM 2199 O O . ARG A 1 311 ? -8.543 11.776 18.288 1.00 95.62 311 ARG A O 1
ATOM 2206 N N . TRP A 1 312 ? -8.572 10.151 19.826 1.00 97.00 312 TRP A N 1
ATOM 2207 C CA . TRP A 1 312 ? -9.832 9.548 19.435 1.00 97.00 312 TRP A CA 1
ATOM 2208 C C . TRP A 1 312 ? -10.997 10.311 20.069 1.00 97.00 312 TRP A C 1
ATOM 2210 O O . TRP A 1 312 ? -11.131 10.390 21.288 1.00 97.00 312 TRP A O 1
ATOM 2220 N N . VAL A 1 313 ? -11.858 10.871 19.227 1.00 95.62 313 VAL A N 1
ATOM 2221 C CA . VAL A 1 313 ? -13.098 11.539 19.621 1.00 95.62 313 VAL A CA 1
ATOM 2222 C C . VAL A 1 313 ? -14.232 10.513 19.600 1.00 95.62 313 VAL A C 1
ATOM 2224 O O . VAL A 1 313 ? -14.511 9.961 18.532 1.00 95.62 313 VAL A O 1
ATOM 2227 N N . PRO A 1 314 ? -14.930 10.259 20.717 1.00 94.38 314 PRO A N 1
ATOM 2228 C CA . PRO A 1 314 ? -16.160 9.476 20.700 1.00 94.38 314 PRO A CA 1
ATOM 2229 C C . PRO A 1 314 ? -17.236 10.184 19.869 1.00 94.38 314 PRO A C 1
ATOM 2231 O O . PRO A 1 314 ? -17.663 11.290 20.191 1.00 94.38 314 PRO A O 1
ATOM 2234 N N . ILE A 1 315 ? -17.689 9.548 18.788 1.00 95.38 315 ILE A N 1
ATOM 2235 C CA . ILE A 1 315 ? -18.762 10.075 17.926 1.00 95.38 315 ILE A CA 1
ATOM 2236 C C . ILE A 1 315 ? -20.088 9.338 18.131 1.00 95.38 315 ILE A C 1
ATOM 2238 O O . ILE A 1 315 ? -21.149 9.868 17.799 1.00 95.38 315 ILE A O 1
ATOM 2242 N N . GLN A 1 316 ? -20.045 8.135 18.706 1.00 95.81 316 GLN A N 1
ATOM 2243 C CA . GLN A 1 316 ? -21.219 7.396 19.150 1.00 95.81 316 GLN A CA 1
ATOM 2244 C C . GLN A 1 316 ? -20.846 6.495 20.326 1.00 95.81 316 GLN A C 1
ATOM 2246 O O . GLN A 1 316 ? -19.913 5.708 20.225 1.00 95.81 316 GLN A O 1
ATOM 2251 N N . LEU A 1 317 ? -21.613 6.566 21.411 1.00 95.25 317 LEU A N 1
ATOM 2252 C CA . LEU A 1 317 ? -21.513 5.655 22.550 1.00 95.25 317 LEU A CA 1
ATOM 2253 C C . LEU A 1 317 ? -22.909 5.113 22.862 1.00 95.25 317 LEU A C 1
ATOM 2255 O O . LEU A 1 317 ? -23.891 5.854 22.859 1.00 95.25 317 LEU A O 1
ATOM 2259 N N . THR A 1 318 ? -23.020 3.809 23.091 1.00 95.88 318 THR A N 1
ATOM 2260 C CA . THR A 1 318 ? -24.251 3.139 23.527 1.00 95.88 318 THR A CA 1
ATOM 2261 C C . THR A 1 318 ? -23.902 2.261 24.713 1.00 95.88 318 THR A C 1
ATOM 2263 O O . THR A 1 318 ? -23.260 1.235 24.526 1.00 95.88 318 THR A O 1
ATOM 2266 N N . SER A 1 319 ? -24.307 2.692 25.912 1.00 93.06 319 SER A N 1
ATOM 2267 C CA . SER A 1 319 ? -23.994 2.023 27.188 1.00 93.06 319 SER A CA 1
ATOM 2268 C C . SER A 1 319 ? -22.493 1.900 27.508 1.00 93.06 319 SER A C 1
ATOM 2270 O O . SER A 1 319 ? -22.115 1.131 28.381 1.00 93.06 319 SER A O 1
ATOM 2272 N N . VAL A 1 320 ? -21.654 2.708 26.854 1.00 92.88 320 VAL A N 1
ATOM 2273 C CA . VAL A 1 320 ? -20.200 2.800 27.067 1.00 92.88 320 VAL A CA 1
ATOM 2274 C C . VAL A 1 320 ? -19.870 4.134 27.726 1.00 92.88 320 VAL A C 1
ATOM 2276 O O . VAL A 1 320 ? -20.495 5.145 27.395 1.00 92.88 320 VAL A O 1
ATOM 2279 N N . THR A 1 321 ? -18.881 4.138 28.614 1.00 92.81 321 THR A N 1
ATOM 2280 C CA . THR A 1 321 ? -18.299 5.357 29.199 1.00 92.81 321 THR A CA 1
ATOM 2281 C C . THR A 1 321 ? -16.837 5.494 28.797 1.00 92.81 321 THR A C 1
ATOM 2283 O O . THR A 1 321 ? -16.159 4.486 28.605 1.00 92.81 321 THR A O 1
ATOM 2286 N N . VAL A 1 322 ? -16.352 6.723 28.699 1.00 93.31 322 VAL A N 1
ATOM 2287 C CA . VAL A 1 322 ? -14.928 7.047 28.665 1.00 93.31 322 VAL A CA 1
ATOM 2288 C C . VAL A 1 322 ? -14.484 7.296 30.107 1.00 93.31 322 VAL A C 1
ATOM 2290 O O . VAL A 1 322 ? -15.200 7.934 30.874 1.00 93.31 322 VAL A O 1
ATOM 2293 N N . SER A 1 323 ? -13.343 6.752 30.516 1.00 89.50 323 SER A N 1
ATOM 2294 C CA . SER A 1 323 ? -12.765 7.001 31.846 1.00 89.50 323 SER A CA 1
ATOM 2295 C C . SER A 1 323 ? -11.424 7.696 31.785 1.00 89.50 323 SER A C 1
ATOM 2297 O O . SER A 1 323 ? -10.701 7.467 30.786 1.00 89.50 323 SER A O 1
#

Foldseek 3Di:
DDDPPPPWDWDKDKFWAQFFQQVPAQFFWDQDPRHTDADAWLDFTQAGWHHGRGGTRPITIGTRFTKGKHAAQAKDFAQFFWAQYRRRGTDGQDAQGFGQFGFHDDGIDGHGGITTTGGDRRPDRPPDVQEDEDEAAEEDRLRGAEYEYAKAEEHEYEYEADPDFFRKHKYFHAHADDPPFYKYAYPWAAPPDDRIATDHDGGWMWMWTHHPTGTATDDTAADDEDADDFQEEDHLNHAEYAYEAPAAGEYEDEADRDFFRKHKYFHQYAPQPPWYWYAFQEQFPVRDRPFGIKTGGDHGFMWMWTHHPRGTYTPDTDRIGTD

Secondary structure (DSSP, 8-state):
----------EEEEEEBSS--TT-TT-EEEEETTEEEEPPTT----EEE-S---STT-EEEEEEEEEEEEEBSS-B-TT-EEEE-TTS-EEE--TTPBP-EEE-SSSPBPTTSEEEEEE--TT-B--S--EEEE-SSEEE-TTSSEEEEEEESSEEEEEPPPSSTT-EEEEEEEEEESSS-EEEEESSBPTTS-SEEEE-STT-EEEEEEETTEEEEEEEE---EE-PPTTPBP-TT-SEEEEEESSS-EEE-PPPSSTT-EEEEEEEEE-SSSPEEEES-B--TTS-TT--EEEE-STT-EEEEEE-SSSEEEEEEES-EE-

Sequence (323 aa):
MANIALIESPTYISRPAGSDLSTKQYFFMDITSGKLTLAGSGTRVAGVLCDDPAAEDRPGQLQIAGVAKVLAGGTITSGAGVASDAAGKAVAATGSAFVVGICVSLGTVASGEYAAVLLTPSGAVGQAGDVETIADAGALNPGILTTFLSVTGTVAYTLADGSYVGQRKRIECTVAASIPAGTVTLNDAATGEPTAWVFNAVGQMLELMWMTGGWKLMTVREAGTDTPAAASTLNLLVRTHIIAIDGTDDWILPSGEVPGETQSFIVSTADNIPAGTISGLFYDEDGSADGVDLVMNAIADLATVQWDGLRWVPIQLTSVTVS

Radius of gyration: 28.42 Å; chains: 1; bounding box: 59×35×83 Å

pLDDT: mean 86.43, std 11.55, range [36.78, 97.94]